Protein AF-A0A2H6ISY3-F1 (afdb_monomer)

pLDDT: mean 80.12, std 17.44, range [32.03, 98.69]

Nearest PDB structures (foldseek):
  8fwd-assembly1_7  TM=7.763E-01  e=3.814E-07  synthetic construct
  5a01-assembly3_C  TM=8.928E-01  e=1.967E-06  Drosophila melanogaster
  3vty-assembly4_D  TM=6.912E-01  e=1.494E-07  Candidatus Magnetobacterium bavaricum
  4gyw-assembly2_A  TM=8.581E-01  e=4.573E-06  Homo sapiens
  3vtx-assembly2_B  TM=6.538E-01  e=3.997E-07  Candidatus Magnetobacterium bavaricum

Sequence (261 aa):
MKKLKGKNIRVITIVAGNDRLDLAKSMTADNKINFPVVVDYGRQFYSDYGIRVYPTTVIVDKEGIITHSIPSHPLTFKKLFEGYIKKALGEIDESKLNDMLSPHNVKADKTHLESTRLYNLAMKFTENGMIELAVNSVRKSIEVKPDMLKSHILLGFLYLEMDDPDSALTTFNKALELDPHSHDAKTGLGGAFVMKGELDKAIEILNDAAIANPYAQMTYYELGKAYELKGEKDKSIEMYKKAIEKIIHKQILPSSISKCK

Foldseek 3Di:
DDDQVPKLKEKEWAADDDPVQVLLVVLCVVVVHDHYYHYDPDPPVCVVVVDDAPRWMFMATPVRDTPDIQRCPDPCSSQLSVLVVCVSNVVDDPVVSCCSSCVDVVPPLVLQVQLVVLQVQLVVCVVVVVLVSSLVSLVVSCVSPVLPLSSLLSNLVSCVVVLNLVSSLVSLVSSCVSPVLPLSSLLSNLLSCLSVLVLVSSLVSLVSSCVSPVLPLSSLQSNLSSCVSVVVNVSSVVSNVSSVVSVVVVVPDPPPPPDDD

Radius of gyration: 26.25 Å; Cα contacts (8 Å, |Δi|>4): 352; chains: 1; bounding box: 52×47×71 Å

Secondary structure (DSSP, 8-state):
--SSTT---EEEEE-SSSHHHHHHHHHHHHTT--SPEEEE--HHHHHTTT--SSSEEEEE-TTS-EEEEEES-STTHHHHHHHHHHHHHTSS-HHHHHHHH-S--S---HHHHHHHHHHHHHHHHHHTT-HHHHHHHHHHHHHH-TT-HHHHHHHHHHHHHTT-HHHHHHHHHHHHHH-TT-HHHHHHHHHHHHHTT-HHHHHHHHHHHHHH-TT-HHHHHHHHHHHHHTT-HHHHHHHHHHHHHHHHHHHS--TT-S---

Mean predicted aligned error: 15.75 Å

Structure (mmCIF, N/CA/C/O backbone):
data_AF-A0A2H6ISY3-F1
#
_entry.id   AF-A0A2H6ISY3-F1
#
loop_
_atom_site.group_PDB
_atom_site.id
_atom_site.type_symbol
_atom_site.label_atom_id
_atom_site.label_alt_id
_atom_site.label_comp_id
_atom_site.label_asym_id
_atom_site.label_entity_id
_atom_site.label_seq_id
_atom_site.pdbx_PDB_ins_code
_atom_site.Cartn_x
_atom_site.Cartn_y
_atom_site.Cartn_z
_atom_site.occupancy
_atom_site.B_iso_or_equiv
_atom_site.auth_seq_id
_atom_site.auth_comp_id
_atom_site.auth_asym_id
_atom_site.auth_atom_id
_atom_site.pdbx_PDB_model_num
ATOM 1 N N . MET A 1 1 ? 20.368 -8.061 -47.036 1.00 43.00 1 MET A N 1
ATOM 2 C CA . MET A 1 1 ? 20.190 -9.081 -48.104 1.00 43.00 1 MET A CA 1
ATOM 3 C C . MET A 1 1 ? 21.399 -10.015 -48.045 1.00 43.00 1 MET A C 1
ATOM 5 O O . MET A 1 1 ? 22.479 -9.554 -48.344 1.00 43.00 1 MET A O 1
ATOM 9 N N . LYS A 1 2 ? 21.408 -11.235 -47.509 1.00 36.69 2 LYS A N 1
ATOM 10 C CA . LYS A 1 2 ? 20.709 -12.479 -47.867 1.00 36.69 2 LYS A CA 1
ATOM 11 C C . LYS A 1 2 ? 21.139 -13.490 -46.785 1.00 36.69 2 LYS A C 1
ATOM 13 O O . LYS A 1 2 ? 22.298 -13.868 -46.825 1.00 36.69 2 LYS A O 1
ATOM 18 N N . LYS A 1 3 ? 20.310 -13.892 -45.814 1.00 39.44 3 LYS A N 1
ATOM 19 C CA . LYS A 1 3 ? 20.536 -15.117 -44.997 1.00 39.44 3 LYS A CA 1
ATOM 20 C C . LYS A 1 3 ? 19.418 -15.335 -43.969 1.00 39.44 3 LYS A C 1
ATOM 22 O O . LYS A 1 3 ? 19.709 -15.688 -42.844 1.00 39.44 3 LYS A O 1
ATOM 27 N N . LEU A 1 4 ? 18.144 -15.131 -44.302 1.00 39.66 4 LEU A N 1
ATOM 28 C CA . LEU A 1 4 ? 17.049 -15.542 -43.395 1.00 39.66 4 LEU A CA 1
ATOM 29 C C . LEU A 1 4 ? 15.810 -16.085 -44.134 1.00 39.66 4 LEU A C 1
ATOM 31 O O . LEU A 1 4 ? 15.118 -16.936 -43.591 1.00 39.66 4 LEU A O 1
ATOM 35 N N . LYS A 1 5 ? 15.585 -15.730 -45.409 1.00 35.25 5 LYS A N 1
ATOM 36 C CA . LYS A 1 5 ? 14.598 -16.430 -46.253 1.00 35.25 5 LYS A CA 1
ATOM 37 C C . LYS A 1 5 ? 15.044 -17.881 -46.506 1.00 35.25 5 LYS A C 1
ATOM 39 O O . LYS A 1 5 ? 16.065 -18.093 -47.155 1.00 35.25 5 LYS A O 1
ATOM 44 N N . GLY A 1 6 ? 14.290 -18.850 -45.974 1.00 49.25 6 GLY A N 1
ATOM 45 C CA . GLY A 1 6 ? 14.523 -20.298 -46.122 1.00 49.25 6 GLY A CA 1
ATOM 46 C C . GLY A 1 6 ? 15.189 -20.996 -44.927 1.00 49.25 6 GLY A C 1
ATOM 47 O O . GLY A 1 6 ? 15.741 -22.085 -45.085 1.00 49.25 6 GLY A O 1
ATOM 48 N N . LYS A 1 7 ? 15.215 -20.379 -43.740 1.00 53.44 7 LYS A N 1
ATOM 49 C CA . LYS A 1 7 ? 15.891 -20.958 -42.574 1.00 53.44 7 LYS A CA 1
ATOM 50 C C . LYS A 1 7 ? 14.985 -21.906 -41.791 1.00 53.44 7 LYS A C 1
ATOM 52 O O . LYS A 1 7 ? 14.132 -21.465 -41.032 1.00 53.44 7 LYS A O 1
ATOM 57 N N . ASN A 1 8 ? 15.232 -23.204 -41.942 1.00 64.25 8 ASN A N 1
ATOM 58 C CA . ASN A 1 8 ? 14.783 -24.258 -41.028 1.00 64.25 8 ASN A CA 1
ATOM 59 C C . ASN A 1 8 ? 15.372 -24.028 -39.621 1.00 64.25 8 ASN A C 1
ATOM 61 O O . ASN A 1 8 ? 16.372 -24.641 -39.258 1.00 64.25 8 ASN A O 1
ATOM 65 N N . ILE A 1 9 ? 14.807 -23.089 -38.867 1.00 68.88 9 ILE A N 1
ATOM 66 C CA . ILE A 1 9 ? 15.160 -22.802 -37.470 1.00 68.88 9 ILE A CA 1
ATOM 67 C C . ILE A 1 9 ? 14.548 -23.893 -36.582 1.00 68.88 9 ILE A C 1
ATOM 69 O O . ILE A 1 9 ? 13.637 -24.592 -37.013 1.00 68.88 9 ILE A O 1
ATOM 73 N N . ARG A 1 10 ? 15.059 -24.087 -35.368 1.00 72.38 10 ARG A N 1
ATOM 74 C CA . ARG A 1 10 ? 14.451 -24.912 -34.319 1.00 72.38 10 ARG A CA 1
ATOM 75 C C . ARG A 1 10 ? 14.451 -24.134 -33.012 1.00 72.38 10 ARG A C 1
ATOM 77 O O . ARG A 1 10 ? 15.392 -23.387 -32.738 1.00 72.38 10 ARG A O 1
ATOM 84 N N . VAL A 1 11 ? 13.424 -24.338 -32.196 1.00 74.31 11 VAL A N 1
ATOM 85 C CA . VAL A 1 11 ? 13.418 -23.860 -30.810 1.00 74.31 11 VAL A CA 1
ATOM 86 C C . VAL A 1 11 ? 13.690 -25.043 -29.906 1.00 74.31 11 VAL A C 1
ATOM 88 O O . VAL A 1 11 ? 12.977 -26.041 -29.963 1.00 74.31 11 VAL A O 1
ATOM 91 N N . ILE A 1 12 ? 14.722 -24.930 -29.079 1.00 74.44 12 ILE A N 1
ATOM 92 C CA . ILE A 1 12 ? 15.057 -25.947 -28.088 1.00 74.44 12 ILE A CA 1
ATOM 93 C C . ILE A 1 12 ? 14.844 -25.335 -26.712 1.00 74.44 12 ILE A C 1
ATOM 95 O O . ILE A 1 12 ? 15.487 -24.352 -26.344 1.00 74.44 12 ILE A O 1
ATOM 99 N N . THR A 1 13 ? 13.920 -25.906 -25.954 1.00 70.69 13 THR A N 1
ATOM 100 C CA . THR A 1 13 ? 13.622 -25.485 -24.589 1.00 70.69 13 THR A CA 1
ATOM 101 C C . THR A 1 13 ? 14.349 -26.416 -23.622 1.00 70.69 13 THR A C 1
ATOM 103 O O . THR A 1 13 ? 14.051 -27.608 -23.557 1.00 70.69 13 THR A O 1
ATOM 106 N N . ILE A 1 14 ? 15.311 -25.865 -22.878 1.00 71.19 14 ILE A N 1
ATOM 107 C CA . ILE A 1 14 ? 16.143 -26.589 -21.913 1.00 71.19 14 ILE A CA 1
ATOM 108 C C . ILE A 1 14 ? 15.578 -26.339 -20.514 1.00 71.19 14 ILE A C 1
ATOM 110 O O . ILE A 1 14 ? 15.751 -25.258 -19.937 1.00 71.19 14 ILE A O 1
ATOM 114 N N . VAL 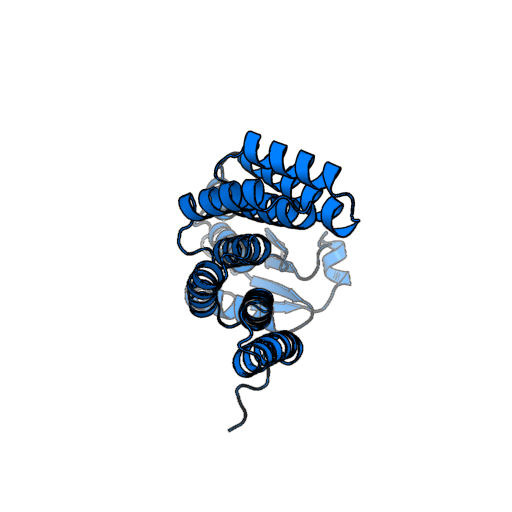A 1 15 ? 14.846 -27.314 -19.975 1.00 66.69 15 VAL A N 1
ATOM 115 C CA . VAL A 1 15 ? 13.993 -27.141 -18.785 1.00 66.69 15 VAL A CA 1
ATOM 116 C C . VAL A 1 15 ? 14.034 -28.333 -17.836 1.00 66.69 15 VAL A C 1
ATOM 118 O O . VAL A 1 15 ? 14.368 -29.449 -18.217 1.00 66.69 15 VAL A O 1
ATOM 121 N N . ALA A 1 16 ? 13.634 -28.088 -16.585 1.00 54.53 16 ALA A N 1
ATOM 122 C CA . ALA A 1 16 ? 13.115 -29.120 -15.697 1.00 54.53 16 ALA A CA 1
ATOM 123 C C . ALA A 1 16 ? 11.578 -28.998 -15.688 1.00 54.53 16 ALA A C 1
ATOM 125 O O . ALA A 1 16 ? 11.057 -28.027 -15.147 1.00 54.53 1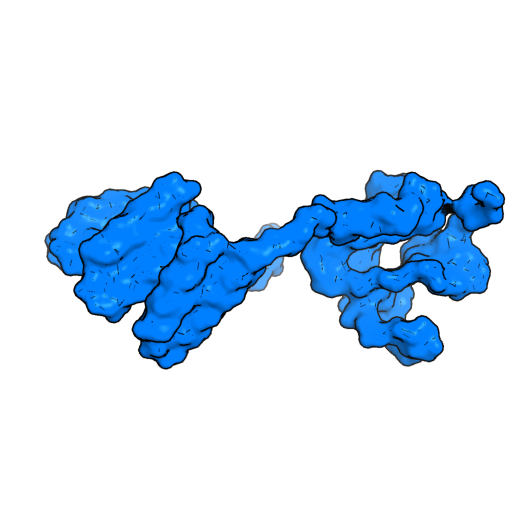6 ALA A O 1
ATOM 126 N N . GLY A 1 17 ? 10.864 -29.934 -16.324 1.00 56.50 17 GLY A N 1
ATOM 127 C CA . GLY A 1 17 ? 9.389 -29.950 -16.393 1.00 56.50 17 GLY A CA 1
ATOM 128 C C . GLY A 1 17 ? 8.782 -29.488 -17.731 1.00 56.50 17 GLY A C 1
ATOM 129 O O . GLY A 1 17 ? 9.489 -28.982 -18.600 1.00 56.50 17 GLY A O 1
ATOM 130 N N . ASN A 1 18 ? 7.467 -29.689 -17.907 1.00 60.75 18 ASN A N 1
ATOM 131 C CA . ASN A 1 18 ? 6.778 -29.583 -19.209 1.00 60.75 18 ASN A CA 1
ATOM 132 C C . ASN A 1 18 ? 6.129 -28.211 -19.503 1.00 60.75 18 ASN A C 1
ATOM 134 O O . ASN A 1 18 ? 5.950 -27.871 -20.669 1.00 60.75 18 ASN A O 1
ATOM 138 N N . ASP A 1 19 ? 5.850 -27.378 -18.497 1.00 66.81 19 ASP A N 1
ATOM 139 C CA . ASP A 1 19 ? 5.027 -26.157 -18.649 1.00 66.81 19 ASP A CA 1
ATOM 140 C C . ASP A 1 19 ? 5.576 -25.140 -19.666 1.00 66.81 19 ASP A C 1
ATOM 142 O O . ASP A 1 19 ? 4.845 -24.397 -20.323 1.00 66.81 19 ASP A O 1
ATOM 146 N N . ARG A 1 20 ? 6.901 -25.086 -19.809 1.00 69.06 20 ARG A N 1
ATOM 147 C CA . ARG A 1 20 ? 7.579 -24.179 -20.744 1.00 69.06 20 ARG A CA 1
ATOM 148 C C . ARG A 1 20 ? 7.531 -24.673 -22.189 1.00 69.06 20 ARG A C 1
ATOM 150 O O . ARG A 1 20 ? 7.546 -23.842 -23.094 1.00 69.06 20 ARG A O 1
ATOM 157 N N . LEU A 1 21 ? 7.445 -25.988 -22.401 1.00 74.50 21 LEU A N 1
ATOM 158 C CA . LEU A 1 21 ? 7.261 -26.573 -23.729 1.00 74.50 21 LEU A CA 1
ATOM 159 C C . LEU A 1 21 ? 5.894 -26.197 -24.294 1.00 74.50 21 LEU A C 1
ATOM 161 O O . LEU A 1 21 ? 5.805 -25.769 -25.443 1.00 74.50 21 LEU A O 1
ATOM 165 N N . ASP A 1 22 ? 4.841 -26.354 -23.494 1.00 80.25 22 ASP A N 1
ATOM 166 C CA . ASP A 1 22 ? 3.471 -26.085 -23.938 1.00 80.25 22 ASP A CA 1
ATOM 167 C C . ASP A 1 22 ? 3.283 -24.605 -24.268 1.00 80.25 22 ASP A C 1
ATOM 169 O O . ASP A 1 22 ? 2.693 -24.263 -25.294 1.00 80.25 22 ASP A O 1
ATOM 173 N N . LEU A 1 23 ? 3.897 -23.724 -23.474 1.00 74.44 23 LEU A N 1
ATOM 174 C CA . LEU A 1 23 ? 3.952 -22.300 -23.776 1.00 74.44 23 LEU A CA 1
ATOM 175 C C . LEU A 1 23 ? 4.688 -22.019 -25.095 1.00 74.44 23 LEU A C 1
ATOM 177 O O . LEU A 1 23 ? 4.156 -21.306 -25.943 1.00 74.44 23 LEU A O 1
ATOM 181 N N . ALA A 1 24 ? 5.876 -22.597 -25.307 1.00 73.19 24 ALA A N 1
ATOM 182 C CA . ALA A 1 24 ? 6.629 -22.408 -26.547 1.00 73.19 24 ALA A CA 1
ATOM 183 C C . ALA A 1 24 ? 5.845 -22.899 -27.779 1.00 73.19 24 ALA A C 1
ATOM 185 O O . ALA A 1 24 ? 5.805 -22.199 -28.790 1.00 73.19 24 ALA A O 1
ATOM 186 N N . LYS A 1 25 ? 5.164 -24.050 -27.677 1.00 79.81 25 LYS A N 1
ATOM 187 C CA . LYS A 1 25 ? 4.295 -24.599 -28.733 1.00 79.81 25 LYS A CA 1
ATOM 188 C C . LYS A 1 25 ? 3.069 -23.728 -29.015 1.00 79.81 25 LYS A C 1
ATOM 190 O O . LYS A 1 25 ? 2.743 -23.503 -30.177 1.00 79.81 25 LYS A O 1
ATOM 195 N N . SER A 1 26 ? 2.394 -23.230 -27.977 1.00 79.25 26 SER A N 1
ATOM 196 C CA . SER A 1 26 ? 1.262 -22.306 -28.139 1.00 79.25 26 SER A CA 1
ATOM 197 C C . SER A 1 26 ? 1.706 -21.053 -28.885 1.00 79.25 26 SER A C 1
ATOM 199 O O . SER A 1 26 ? 1.059 -20.620 -29.828 1.00 79.25 26 SER A O 1
ATOM 201 N N . MET A 1 27 ? 2.860 -20.503 -28.518 1.00 71.94 27 MET A N 1
ATOM 202 C CA . MET A 1 27 ? 3.362 -19.270 -29.111 1.00 71.94 27 MET A CA 1
ATOM 203 C C . MET A 1 27 ? 3.812 -19.442 -30.562 1.00 71.94 27 MET A C 1
ATOM 205 O O . MET A 1 27 ? 3.602 -18.535 -31.370 1.00 71.94 27 MET A O 1
ATOM 209 N N . THR A 1 28 ? 4.405 -20.584 -30.925 1.00 74.31 28 THR A N 1
ATOM 210 C CA . THR A 1 28 ? 4.689 -20.872 -32.337 1.00 74.31 28 THR A CA 1
ATOM 211 C C . THR A 1 28 ? 3.397 -21.029 -33.136 1.00 74.31 28 THR A C 1
ATOM 213 O O . THR A 1 28 ? 3.304 -20.478 -34.232 1.00 74.31 28 THR A O 1
ATOM 216 N N . ALA A 1 29 ? 2.376 -21.687 -32.578 1.00 76.75 29 ALA A N 1
ATOM 217 C CA . ALA A 1 29 ? 1.067 -21.816 -33.218 1.00 76.75 29 ALA A CA 1
ATOM 218 C C . ALA A 1 29 ? 0.375 -20.452 -33.426 1.00 76.75 29 ALA A C 1
ATOM 220 O O . ALA A 1 29 ? -0.018 -20.137 -34.551 1.00 76.75 29 ALA A O 1
ATOM 221 N N . ASP A 1 30 ? 0.311 -19.611 -32.388 1.00 71.62 30 ASP A N 1
ATOM 222 C CA . ASP A 1 30 ? -0.321 -18.281 -32.421 1.00 71.62 30 ASP A CA 1
ATOM 223 C C . ASP A 1 30 ? 0.310 -17.356 -33.476 1.00 71.62 30 ASP A C 1
ATOM 225 O O . ASP A 1 30 ? -0.370 -16.538 -34.096 1.00 71.62 30 ASP A O 1
ATOM 229 N N . ASN A 1 31 ? 1.615 -17.511 -33.721 1.00 63.47 31 ASN A N 1
ATOM 230 C CA . ASN A 1 31 ? 2.365 -16.719 -34.699 1.00 63.47 31 ASN A CA 1
ATOM 231 C C . ASN A 1 31 ? 2.494 -17.406 -36.076 1.00 63.47 31 ASN A C 1
ATOM 233 O O . ASN A 1 31 ? 3.218 -16.905 -36.934 1.00 63.47 31 ASN A O 1
ATOM 237 N N . LYS A 1 32 ? 1.792 -18.527 -36.317 1.00 72.50 32 LYS A N 1
ATOM 238 C CA . LYS A 1 32 ? 1.828 -19.308 -37.576 1.00 72.50 32 LYS A CA 1
ATOM 239 C C . LYS A 1 32 ? 3.237 -19.764 -37.975 1.00 72.50 32 LYS A C 1
ATOM 241 O O . LYS A 1 32 ? 3.622 -19.742 -39.146 1.00 72.50 32 LYS A O 1
ATOM 246 N N . ILE A 1 33 ? 4.018 -20.163 -36.982 1.00 68.88 33 ILE A N 1
ATOM 247 C CA . ILE A 1 33 ? 5.407 -20.576 -37.129 1.00 68.88 33 ILE A CA 1
ATOM 248 C C . ILE A 1 33 ? 5.485 -22.100 -37.204 1.00 68.88 33 ILE A C 1
ATOM 250 O O . ILE A 1 33 ? 5.068 -22.796 -36.282 1.00 68.88 33 ILE A O 1
ATOM 254 N N . ASN A 1 34 ? 6.102 -22.611 -38.272 1.00 68.94 34 ASN A N 1
ATOM 255 C CA . ASN A 1 34 ? 6.114 -24.045 -38.587 1.00 68.94 34 ASN A CA 1
ATOM 256 C C . ASN A 1 34 ? 7.430 -24.769 -38.250 1.00 68.94 34 ASN A C 1
ATOM 258 O O . ASN A 1 34 ? 7.629 -25.903 -38.685 1.00 68.94 34 ASN A O 1
ATOM 262 N N . PHE A 1 35 ? 8.357 -24.140 -37.523 1.00 75.19 35 PHE A N 1
ATOM 263 C CA . PHE A 1 35 ? 9.568 -24.842 -37.095 1.00 75.19 35 PHE A CA 1
ATOM 264 C C . PHE A 1 35 ? 9.327 -25.750 -35.875 1.00 75.19 35 PHE A C 1
ATOM 266 O O . PHE A 1 35 ? 8.461 -25.453 -35.052 1.00 75.19 35 PHE A O 1
ATOM 273 N N . PRO A 1 36 ? 10.103 -26.842 -35.713 1.00 74.44 36 PRO A N 1
ATOM 274 C CA . PRO A 1 36 ? 9.937 -27.756 -34.589 1.00 74.44 36 PRO A CA 1
ATOM 275 C C . PRO A 1 36 ? 10.380 -27.126 -33.260 1.00 74.44 36 PRO A C 1
ATOM 277 O O . PRO A 1 36 ? 11.419 -26.460 -33.182 1.00 74.44 36 PRO A O 1
ATOM 280 N N . VAL A 1 37 ? 9.601 -27.399 -32.210 1.00 76.56 37 VAL A N 1
ATOM 281 C CA . VAL A 1 37 ? 9.936 -27.115 -30.807 1.00 76.56 37 VAL A CA 1
ATOM 282 C C . VAL A 1 37 ? 10.344 -28.426 -30.139 1.00 76.56 37 VAL A C 1
ATOM 284 O O . VAL A 1 37 ? 9.576 -29.390 -30.144 1.00 76.56 37 VAL A O 1
ATOM 287 N N . VAL A 1 38 ? 11.549 -28.468 -29.581 1.00 74.06 38 VAL A N 1
ATOM 288 C CA . VAL A 1 38 ? 12.152 -29.662 -28.974 1.00 74.06 38 VAL A CA 1
ATOM 289 C C . VAL A 1 38 ? 12.434 -29.394 -27.497 1.00 74.06 38 VAL A C 1
ATOM 291 O O . VAL A 1 38 ? 12.797 -28.277 -27.130 1.00 74.06 38 VAL A O 1
ATOM 294 N N . VAL A 1 39 ? 12.273 -30.413 -26.650 1.00 74.94 39 VAL A N 1
ATOM 295 C CA . VAL A 1 39 ? 12.717 -30.371 -25.248 1.00 74.94 39 VAL A CA 1
ATOM 296 C C . VAL A 1 39 ? 14.028 -31.117 -25.114 1.00 74.94 39 VAL A C 1
ATOM 298 O O . VAL A 1 39 ? 14.145 -32.236 -25.611 1.00 74.94 39 VAL A O 1
ATOM 301 N N . ASP A 1 40 ? 14.973 -30.510 -24.406 1.00 71.38 40 ASP A N 1
ATOM 302 C CA . ASP A 1 40 ? 16.221 -31.156 -24.020 1.00 71.38 40 ASP A CA 1
ATOM 303 C C . ASP A 1 40 ? 16.427 -31.057 -22.499 1.00 71.38 40 ASP A C 1
ATOM 305 O O . ASP A 1 40 ? 16.206 -30.005 -21.892 1.00 71.38 40 ASP A O 1
ATOM 309 N N . TYR A 1 41 ? 16.829 -32.167 -21.878 1.00 70.88 41 TYR A N 1
ATOM 310 C CA . TYR A 1 41 ? 17.065 -32.279 -20.433 1.00 70.88 41 TYR A CA 1
ATOM 311 C C . TYR A 1 41 ? 18.567 -32.307 -20.067 1.00 70.88 41 TYR A C 1
ATOM 313 O O . TYR A 1 41 ? 18.925 -32.324 -18.886 1.00 70.88 41 TYR A O 1
ATOM 321 N N . GLY A 1 42 ? 19.467 -32.309 -21.053 1.00 64.50 42 GLY A N 1
ATOM 322 C CA . GLY A 1 42 ? 20.913 -32.450 -20.904 1.00 64.50 42 GLY A CA 1
ATOM 323 C C . GLY A 1 42 ? 21.610 -31.151 -20.502 1.00 64.50 42 GLY A C 1
ATOM 324 O O . GLY A 1 42 ? 22.001 -30.351 -21.344 1.00 64.50 42 GLY A O 1
ATOM 325 N N . ARG A 1 43 ? 21.845 -30.949 -19.201 1.00 60.91 43 ARG A N 1
ATOM 326 C CA . ARG A 1 43 ? 22.518 -29.734 -18.690 1.00 60.91 43 ARG A CA 1
ATOM 327 C C . ARG A 1 43 ? 23.998 -29.625 -19.073 1.00 60.91 43 ARG A C 1
ATOM 329 O O . ARG A 1 43 ? 24.497 -28.523 -19.263 1.00 60.91 43 ARG A O 1
ATOM 336 N N . GLN A 1 44 ? 24.714 -30.746 -19.155 1.00 60.50 44 GLN A N 1
ATOM 337 C CA . GLN A 1 44 ? 26.171 -30.726 -19.321 1.00 60.50 44 GLN A CA 1
ATOM 338 C C . GLN A 1 44 ? 26.591 -30.343 -20.746 1.00 60.50 44 GLN A C 1
ATOM 340 O O . GLN A 1 44 ? 27.453 -29.489 -20.910 1.00 60.50 44 GLN A O 1
ATOM 345 N N . PHE A 1 45 ? 25.903 -30.880 -21.759 1.00 63.06 45 PHE A N 1
ATOM 346 C CA . PHE A 1 45 ? 26.184 -30.615 -23.173 1.00 63.06 45 PHE A CA 1
ATOM 347 C C . PHE A 1 45 ? 26.131 -29.119 -23.516 1.00 63.06 45 PHE A C 1
ATOM 349 O O . PHE A 1 45 ? 27.030 -28.596 -24.159 1.00 63.06 45 PHE A O 1
ATOM 356 N N . TYR A 1 46 ? 25.116 -28.397 -23.038 1.00 66.06 46 TYR A N 1
ATOM 357 C CA . TYR A 1 46 ? 24.928 -26.977 -23.357 1.00 66.06 46 TYR A CA 1
ATOM 358 C C . TYR A 1 46 ? 25.808 -26.018 -22.542 1.00 66.06 46 TYR A C 1
ATOM 360 O O . TYR A 1 46 ? 26.019 -24.876 -22.962 1.00 66.06 46 TYR A O 1
ATOM 368 N N . SER A 1 47 ? 26.367 -26.475 -21.416 1.00 61.19 47 SER A N 1
ATOM 369 C CA . SER A 1 47 ? 27.364 -25.711 -20.657 1.00 61.19 47 SER A CA 1
ATOM 370 C C . SER A 1 47 ? 28.631 -25.465 -21.482 1.00 61.19 47 SER A C 1
ATOM 372 O O . SER A 1 47 ? 29.182 -24.363 -21.428 1.00 61.19 47 SER A O 1
ATOM 374 N N . ASP A 1 48 ? 29.043 -26.438 -22.299 1.00 66.88 48 ASP A N 1
ATOM 375 C CA . ASP A 1 48 ? 30.210 -26.326 -23.190 1.00 66.88 48 ASP A CA 1
ATOM 376 C C . ASP A 1 48 ? 29.998 -25.279 -24.297 1.00 66.88 48 ASP A C 1
ATOM 378 O O . ASP A 1 48 ? 30.951 -24.687 -24.802 1.00 66.88 48 ASP A O 1
ATOM 382 N N . TYR A 1 49 ? 28.736 -24.964 -24.602 1.00 61.78 49 TYR A N 1
ATOM 383 C CA . TYR A 1 49 ? 28.326 -23.893 -25.517 1.00 61.78 49 TYR A CA 1
ATOM 384 C C . TYR A 1 49 ? 27.991 -22.575 -24.793 1.00 61.78 49 TYR A C 1
ATOM 386 O O . TYR A 1 49 ? 27.374 -21.679 -25.369 1.00 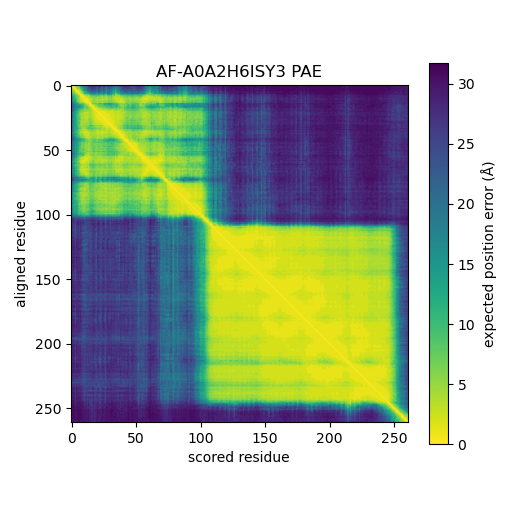61.78 49 TYR A O 1
ATOM 394 N N . GLY A 1 50 ? 28.388 -22.434 -23.523 1.00 64.56 50 GLY A N 1
ATOM 395 C CA . GLY A 1 50 ? 28.286 -21.186 -22.762 1.00 64.56 50 GLY A CA 1
ATOM 396 C C . GLY A 1 50 ? 26.926 -20.920 -22.109 1.00 64.56 50 GLY A C 1
ATOM 397 O O . GLY A 1 50 ? 26.724 -19.838 -21.552 1.00 64.56 50 GLY A O 1
ATOM 398 N N . ILE A 1 51 ? 25.994 -21.878 -22.121 1.00 65.50 51 ILE A N 1
ATOM 399 C CA . ILE A 1 51 ? 24.691 -21.730 -21.459 1.00 65.50 51 ILE A CA 1
ATOM 400 C C . ILE A 1 51 ? 24.842 -22.055 -19.972 1.00 65.50 51 ILE A C 1
ATOM 402 O O . ILE A 1 51 ? 25.021 -23.205 -19.574 1.00 65.50 51 ILE A O 1
ATOM 406 N N . ARG A 1 52 ? 24.762 -21.015 -19.135 1.00 66.56 52 ARG A N 1
ATOM 407 C CA . ARG A 1 52 ? 24.974 -21.114 -17.678 1.00 66.56 52 ARG A CA 1
ATOM 408 C C . ARG A 1 52 ? 23.714 -20.915 -16.837 1.00 66.56 52 ARG A C 1
ATOM 410 O O . ARG A 1 52 ? 23.746 -21.148 -15.634 1.00 66.56 52 ARG A O 1
ATOM 417 N N . VAL A 1 53 ? 22.614 -20.484 -17.453 1.00 64.94 53 VAL A N 1
ATOM 418 C CA . VAL A 1 53 ? 21.338 -20.212 -16.776 1.00 64.94 53 VAL A CA 1
ATOM 419 C C . VAL A 1 53 ? 20.320 -21.266 -17.194 1.00 64.94 53 VAL A C 1
ATOM 421 O O . VAL A 1 53 ? 20.181 -21.548 -18.382 1.00 64.94 53 VAL A O 1
ATOM 424 N N . TYR A 1 54 ? 19.596 -21.831 -16.229 1.00 63.25 54 TYR A N 1
ATOM 425 C CA . TYR A 1 54 ? 18.567 -22.849 -16.448 1.00 63.25 54 TYR A CA 1
ATOM 426 C C . TYR A 1 54 ? 17.316 -22.487 -15.626 1.00 63.25 54 TYR A C 1
ATOM 428 O O . TYR A 1 54 ? 17.472 -22.084 -14.474 1.00 63.25 54 TYR A O 1
ATOM 436 N N . PRO A 1 55 ? 16.090 -22.640 -16.159 1.00 70.25 55 PRO A N 1
ATOM 437 C CA . PRO A 1 55 ? 15.762 -23.035 -17.531 1.00 70.25 55 PRO A CA 1
ATOM 438 C C . PRO A 1 55 ? 16.078 -21.941 -18.568 1.00 70.25 55 PRO A C 1
ATOM 440 O O . PRO A 1 55 ? 15.940 -20.750 -18.285 1.00 70.25 55 PRO A O 1
ATOM 443 N N . THR A 1 56 ? 16.457 -22.347 -19.781 1.00 75.62 56 THR A N 1
ATOM 444 C CA . THR A 1 56 ? 16.744 -21.451 -20.917 1.00 75.62 56 THR A CA 1
ATOM 445 C C . THR A 1 56 ? 16.157 -22.024 -22.197 1.00 75.62 56 THR A C 1
ATOM 447 O O . THR A 1 56 ? 16.198 -23.225 -22.430 1.00 75.62 56 THR A O 1
ATOM 450 N N . THR A 1 57 ? 15.629 -21.156 -23.052 1.00 80.56 57 THR A N 1
ATOM 451 C CA . THR A 1 57 ? 15.181 -21.523 -24.394 1.00 80.56 57 THR A CA 1
ATOM 452 C C . THR A 1 57 ? 16.160 -20.959 -25.412 1.00 80.56 57 THR A C 1
ATOM 454 O O . THR A 1 57 ? 16.520 -19.787 -25.335 1.00 80.56 57 THR A O 1
ATOM 457 N N . VAL A 1 58 ? 16.615 -21.781 -26.352 1.00 78.44 58 VAL A N 1
ATOM 458 C CA . VAL A 1 58 ? 17.565 -21.385 -27.393 1.00 78.44 58 VAL A CA 1
ATOM 459 C C . VAL A 1 58 ? 16.942 -21.496 -28.775 1.00 78.44 58 VAL A C 1
ATOM 461 O O . VAL A 1 58 ? 16.115 -22.371 -29.042 1.00 78.44 58 VAL A O 1
ATOM 464 N N . ILE A 1 59 ? 17.356 -20.595 -29.662 1.00 78.31 59 ILE A N 1
ATOM 465 C CA . ILE A 1 59 ? 16.969 -20.606 -31.072 1.00 78.31 59 ILE A CA 1
ATOM 466 C C . ILE A 1 59 ? 18.173 -21.063 -31.882 1.00 78.31 59 ILE A C 1
ATOM 468 O O . ILE A 1 59 ? 19.211 -20.395 -31.894 1.00 78.31 59 ILE A O 1
ATOM 472 N N . VAL A 1 60 ? 18.020 -22.184 -32.573 1.00 75.38 60 VAL A N 1
ATOM 473 C CA . VAL A 1 60 ? 19.084 -22.827 -33.344 1.00 75.38 60 VAL A CA 1
ATOM 474 C C . VAL A 1 60 ? 18.747 -22.737 -34.823 1.00 75.38 60 VAL A C 1
ATOM 476 O O . VAL A 1 60 ? 17.600 -22.950 -35.213 1.00 75.38 60 VAL A O 1
ATOM 479 N N . ASP A 1 61 ? 19.715 -22.392 -35.662 1.00 72.25 61 ASP A N 1
ATOM 480 C CA . ASP A 1 61 ? 19.498 -22.393 -37.105 1.00 72.25 61 ASP A CA 1
ATOM 481 C C . ASP A 1 61 ? 19.648 -23.794 -37.729 1.00 72.25 61 ASP A C 1
ATOM 483 O O . ASP A 1 61 ? 19.877 -24.799 -37.055 1.00 72.25 61 ASP A O 1
ATOM 487 N N . LYS A 1 62 ? 19.495 -23.866 -39.055 1.00 68.12 62 LYS A N 1
ATOM 488 C CA . LYS A 1 62 ? 19.554 -25.127 -39.807 1.00 68.12 62 LYS A CA 1
ATOM 489 C C . LYS A 1 62 ? 20.926 -25.816 -39.771 1.00 68.12 62 LYS A C 1
ATOM 491 O O . LYS A 1 62 ? 21.001 -26.987 -40.128 1.00 68.12 62 LYS A O 1
ATOM 496 N N . GLU A 1 63 ? 21.986 -25.090 -39.414 1.00 69.12 63 GLU A N 1
ATOM 497 C CA . GLU A 1 63 ? 23.363 -25.594 -39.324 1.00 69.12 63 GLU A CA 1
ATOM 498 C C . GLU A 1 63 ? 23.693 -26.063 -37.897 1.00 69.12 63 GLU A C 1
ATOM 500 O O . GLU A 1 63 ? 24.798 -26.530 -37.643 1.00 69.12 63 GLU A O 1
ATOM 505 N N . GLY A 1 64 ? 22.731 -25.991 -36.966 1.00 65.69 64 GLY A N 1
ATOM 506 C CA . GLY A 1 64 ? 22.934 -26.380 -35.572 1.00 65.69 64 GLY A CA 1
ATOM 507 C C . GLY A 1 64 ? 23.568 -25.278 -34.721 1.00 65.69 64 GLY A C 1
ATOM 508 O O . GLY A 1 64 ? 23.942 -25.534 -33.578 1.00 65.69 64 GLY A O 1
ATOM 509 N N . ILE A 1 65 ? 23.675 -24.051 -35.241 1.00 71.88 65 ILE A N 1
ATOM 510 C CA . ILE A 1 65 ? 24.301 -22.933 -34.534 1.00 71.88 65 ILE A CA 1
ATOM 511 C C . ILE A 1 65 ? 23.266 -22.248 -33.643 1.00 71.88 65 ILE A C 1
ATOM 513 O O . ILE A 1 65 ? 22.187 -21.858 -34.099 1.00 71.88 65 ILE A O 1
ATOM 517 N N . ILE A 1 66 ? 23.605 -22.066 -32.363 1.00 72.25 66 ILE A N 1
ATOM 518 C CA . ILE A 1 66 ? 22.796 -21.280 -31.428 1.00 72.25 66 ILE A CA 1
ATOM 519 C C . ILE A 1 66 ? 22.885 -19.814 -31.842 1.00 72.25 66 ILE A C 1
ATOM 521 O O . ILE A 1 66 ? 23.938 -19.187 -31.765 1.00 72.25 66 ILE A O 1
ATOM 525 N N . THR A 1 67 ? 21.759 -19.262 -32.273 1.00 72.69 67 THR A N 1
ATOM 526 C CA . THR A 1 67 ? 21.665 -17.856 -32.682 1.00 72.69 67 THR A CA 1
ATOM 527 C C . THR A 1 67 ? 21.270 -16.947 -31.524 1.00 72.69 67 THR A C 1
ATOM 529 O O . THR A 1 67 ? 21.664 -15.786 -31.506 1.00 72.69 67 THR A O 1
ATOM 532 N N . HIS A 1 68 ? 20.495 -17.465 -30.565 1.00 78.38 68 HIS A N 1
ATOM 533 C CA . HIS A 1 68 ? 19.991 -16.716 -29.414 1.00 78.38 68 HIS A CA 1
ATOM 534 C C . HIS A 1 68 ? 19.770 -17.639 -28.212 1.00 78.38 68 HIS A C 1
ATOM 536 O O . HIS A 1 68 ? 19.374 -18.796 -28.382 1.00 78.38 68 HIS A O 1
ATOM 542 N N . SER A 1 69 ? 19.951 -17.102 -27.006 1.00 75.81 69 SER A N 1
ATOM 543 C CA . SER A 1 69 ? 19.613 -17.745 -25.734 1.00 75.81 69 SER A CA 1
ATOM 544 C C . SER A 1 69 ? 18.684 -16.847 -24.914 1.00 75.81 69 SER A C 1
ATOM 546 O O . SER A 1 69 ? 18.881 -15.637 -24.821 1.00 75.81 69 SER A O 1
ATOM 548 N N . ILE A 1 70 ? 17.629 -17.438 -24.352 1.00 74.12 70 ILE A N 1
ATOM 549 C CA . ILE A 1 70 ? 16.524 -16.730 -23.698 1.00 74.12 70 ILE A CA 1
ATOM 550 C C . ILE A 1 70 ? 16.307 -17.334 -22.304 1.00 74.12 70 ILE A C 1
ATOM 552 O O . ILE A 1 70 ? 15.728 -18.424 -22.188 1.00 74.12 70 ILE A O 1
ATOM 556 N N . PRO A 1 71 ? 16.741 -16.656 -21.228 1.00 70.56 71 PRO A N 1
ATOM 557 C CA . PRO A 1 71 ? 16.484 -17.111 -19.866 1.00 70.56 71 PRO A CA 1
ATOM 558 C C . PRO A 1 71 ? 14.976 -17.260 -19.616 1.00 70.56 71 PRO A C 1
ATOM 560 O O . PRO A 1 71 ? 14.204 -16.323 -19.817 1.00 70.56 71 PRO A O 1
ATOM 563 N N . SER A 1 72 ? 14.534 -18.441 -19.178 1.00 63.53 72 SER A N 1
ATOM 564 C CA . SER A 1 72 ? 13.107 -18.805 -19.066 1.00 63.53 72 SER A CA 1
ATOM 565 C C . SER A 1 72 ? 12.497 -18.532 -17.679 1.00 63.53 72 SER A C 1
ATOM 567 O O . SER A 1 72 ? 11.473 -19.114 -17.307 1.00 63.53 72 SER A O 1
ATOM 569 N N . HIS A 1 73 ? 13.139 -17.647 -16.909 1.00 57.38 73 HIS A N 1
ATOM 570 C CA . HIS A 1 73 ? 12.819 -17.346 -15.511 1.00 57.38 73 HIS A CA 1
ATOM 571 C C . HIS A 1 73 ? 11.985 -16.071 -15.219 1.00 57.38 73 HIS A C 1
ATOM 573 O O . HIS A 1 73 ? 11.409 -16.022 -14.132 1.00 57.38 73 HIS A O 1
ATOM 579 N N . PRO A 1 74 ? 11.857 -15.048 -16.094 1.00 55.38 74 PRO A N 1
ATOM 580 C CA . PRO A 1 74 ? 11.101 -13.843 -15.740 1.00 55.38 74 PRO A CA 1
ATOM 581 C C . PRO A 1 74 ? 9.607 -13.915 -16.116 1.00 55.38 74 PRO A C 1
ATOM 583 O O . PRO A 1 74 ? 9.224 -14.589 -17.074 1.00 55.38 74 PRO A O 1
ATOM 586 N N . LEU A 1 75 ? 8.774 -13.117 -15.423 1.00 55.47 75 LEU A N 1
ATOM 587 C CA . LEU A 1 75 ? 7.366 -12.807 -15.772 1.00 55.47 75 LEU A CA 1
ATOM 588 C C . LEU A 1 75 ? 7.199 -12.317 -17.227 1.00 55.47 75 LEU A C 1
ATOM 590 O O . LEU A 1 75 ? 6.110 -12.356 -17.791 1.00 55.47 75 LEU A O 1
ATOM 594 N N . THR A 1 76 ? 8.294 -11.873 -17.848 1.00 63.59 76 THR A N 1
ATOM 595 C CA . THR A 1 76 ? 8.365 -11.355 -19.215 1.00 63.59 76 THR A CA 1
ATOM 596 C C . THR A 1 76 ? 8.737 -12.408 -20.263 1.00 63.59 76 THR A C 1
ATOM 598 O O . THR A 1 76 ? 8.856 -12.048 -21.433 1.00 63.59 76 THR A O 1
ATOM 601 N N . PHE A 1 77 ? 8.890 -13.693 -19.904 1.00 68.94 77 PHE A N 1
ATOM 602 C CA . PHE A 1 77 ? 9.330 -14.753 -20.829 1.00 68.94 77 PHE A CA 1
ATOM 603 C C . PHE A 1 77 ? 8.536 -14.779 -22.141 1.00 68.94 77 PHE A C 1
ATOM 605 O O . PHE A 1 77 ? 9.144 -14.848 -23.203 1.00 68.94 77 PHE A O 1
ATOM 612 N N . LYS A 1 78 ? 7.205 -14.630 -22.084 1.00 71.88 78 LYS A N 1
ATOM 613 C CA . LYS A 1 78 ? 6.346 -14.551 -23.279 1.00 71.88 78 LYS A CA 1
ATOM 614 C C . LYS A 1 78 ? 6.799 -13.430 -24.228 1.00 71.88 78 LYS A C 1
ATOM 616 O O . LYS A 1 78 ? 7.047 -13.654 -25.406 1.00 71.88 78 LYS A O 1
ATOM 621 N N . LYS A 1 79 ? 7.002 -12.225 -23.696 1.00 74.38 79 LYS A N 1
ATOM 622 C CA . LYS A 1 79 ? 7.435 -11.065 -24.483 1.00 74.38 79 LYS A CA 1
ATOM 623 C C . LYS A 1 79 ? 8.858 -11.228 -25.028 1.00 74.38 79 LYS A C 1
ATOM 625 O O . LYS A 1 79 ? 9.124 -10.869 -26.173 1.00 74.38 79 LYS A O 1
ATOM 630 N N . LEU A 1 80 ? 9.760 -11.783 -24.211 1.00 75.06 80 LEU A N 1
ATOM 631 C CA . LEU A 1 80 ? 11.138 -12.057 -24.618 1.00 75.06 80 LEU A CA 1
ATOM 632 C C . LEU A 1 80 ? 11.169 -13.058 -25.776 1.00 75.06 80 LEU A C 1
ATOM 634 O O . LEU A 1 80 ? 11.798 -12.812 -26.803 1.00 75.06 80 LEU A O 1
ATOM 638 N N . PHE A 1 81 ? 10.438 -14.160 -25.628 1.00 76.75 81 PHE A N 1
ATOM 639 C CA . PHE A 1 81 ? 10.355 -15.224 -26.616 1.00 76.75 81 PHE A CA 1
ATOM 640 C C . PHE A 1 81 ? 9.770 -14.727 -27.949 1.00 76.75 81 PHE A C 1
ATOM 642 O O . PHE A 1 81 ? 10.367 -14.978 -28.994 1.00 76.75 81 PHE A O 1
ATOM 649 N N . GLU A 1 82 ? 8.691 -13.932 -27.928 1.00 78.12 82 GLU A N 1
ATOM 650 C CA . GLU A 1 82 ? 8.130 -13.294 -29.135 1.00 78.12 82 GLU A CA 1
ATOM 651 C C . GLU A 1 82 ? 9.140 -12.396 -29.858 1.00 78.12 82 GLU A C 1
ATOM 653 O O . GLU A 1 82 ? 9.272 -12.470 -31.081 1.00 78.12 82 GLU A O 1
ATOM 658 N N . GLY A 1 83 ? 9.869 -11.552 -29.121 1.00 80.62 83 GLY A N 1
ATOM 659 C CA . GLY A 1 83 ? 10.867 -10.659 -29.708 1.00 80.62 83 GLY A CA 1
ATOM 660 C C . GLY A 1 83 ? 11.984 -11.431 -30.410 1.00 80.62 83 GLY A C 1
ATOM 661 O O . GLY A 1 83 ? 12.274 -11.191 -31.584 1.00 80.62 83 GLY A O 1
ATOM 662 N N . TYR A 1 84 ? 12.588 -12.398 -29.718 1.00 81.44 84 TYR A N 1
ATOM 663 C CA . TYR A 1 84 ? 13.686 -13.184 -30.282 1.00 81.44 84 TYR A CA 1
ATOM 664 C C . TYR A 1 84 ? 13.256 -14.041 -31.476 1.00 81.44 84 TYR A C 1
ATOM 666 O O . TYR A 1 84 ? 14.031 -14.189 -32.420 1.00 81.44 84 TYR A O 1
ATOM 674 N N . ILE A 1 85 ? 12.016 -14.538 -31.488 1.00 77.06 85 ILE A N 1
ATOM 675 C CA . ILE A 1 85 ? 11.433 -15.195 -32.661 1.00 77.06 85 ILE A CA 1
ATOM 676 C C . ILE A 1 85 ? 11.375 -14.237 -33.852 1.00 77.06 85 ILE A C 1
ATOM 678 O O . ILE A 1 85 ? 11.900 -14.561 -34.917 1.00 77.06 85 ILE A O 1
ATOM 682 N N . LYS A 1 86 ? 10.793 -13.044 -33.684 1.00 78.25 86 LYS A N 1
ATOM 683 C CA . LYS A 1 86 ? 10.672 -12.058 -34.772 1.00 78.25 86 LYS A CA 1
ATOM 684 C C . LYS A 1 86 ? 12.036 -11.644 -35.316 1.00 78.25 86 LYS A C 1
ATOM 686 O O . LYS A 1 86 ? 12.206 -11.491 -36.525 1.00 78.25 86 LYS A O 1
ATOM 691 N N . LYS A 1 87 ? 13.037 -11.523 -34.440 1.00 80.62 87 LYS A N 1
ATOM 692 C CA . LYS A 1 87 ? 14.419 -11.248 -34.848 1.00 80.62 87 LYS A CA 1
ATOM 693 C C . LYS A 1 87 ? 15.025 -12.416 -35.624 1.00 80.62 87 LYS A C 1
ATOM 695 O O . LYS A 1 87 ? 15.647 -12.202 -36.661 1.00 80.62 87 LYS A O 1
ATOM 700 N N . ALA A 1 88 ? 14.819 -13.651 -35.168 1.00 74.12 88 ALA A N 1
ATOM 701 C CA . ALA A 1 88 ? 15.293 -14.847 -35.862 1.00 74.12 88 ALA A CA 1
ATOM 702 C C . ALA A 1 88 ? 14.636 -15.027 -37.244 1.00 74.12 88 ALA A C 1
ATOM 704 O O . ALA A 1 88 ? 15.287 -15.498 -38.176 1.00 74.12 88 ALA A O 1
ATOM 705 N N . LEU A 1 89 ? 13.382 -14.592 -37.402 1.00 73.12 89 LEU A N 1
ATOM 706 C CA . LEU A 1 89 ? 12.675 -14.526 -38.687 1.00 73.12 89 LEU A CA 1
ATOM 707 C C . LEU A 1 89 ? 13.139 -13.350 -39.570 1.00 73.12 89 LEU A C 1
ATOM 709 O O . LEU A 1 89 ? 12.881 -13.338 -40.774 1.00 73.12 89 LEU A O 1
ATOM 713 N N . GLY A 1 90 ? 13.879 -12.391 -39.005 1.00 73.69 90 GLY A N 1
ATOM 714 C CA . GLY A 1 90 ? 14.363 -11.194 -39.696 1.00 73.69 90 GLY A CA 1
ATOM 715 C C . GLY A 1 90 ? 13.297 -10.117 -39.887 1.00 73.69 90 GLY A C 1
ATOM 716 O O . GLY A 1 90 ? 13.473 -9.235 -40.724 1.00 73.69 90 GLY A O 1
ATOM 717 N N . GLU A 1 91 ? 12.195 -10.199 -39.143 1.00 79.62 91 GLU A N 1
ATOM 718 C CA . GLU A 1 91 ? 11.099 -9.224 -39.162 1.00 79.62 91 GLU A CA 1
ATOM 719 C C . GLU A 1 91 ? 11.462 -7.945 -38.400 1.00 79.62 91 GLU A C 1
ATOM 721 O O . GLU A 1 91 ? 10.983 -6.856 -38.722 1.00 79.62 91 GLU A O 1
ATOM 726 N N . ILE A 1 92 ? 12.330 -8.080 -37.396 1.00 80.12 92 ILE A N 1
ATOM 727 C CA . ILE A 1 92 ? 12.872 -6.980 -36.601 1.00 80.12 92 ILE A CA 1
ATOM 728 C C . ILE A 1 92 ? 14.398 -7.083 -36.533 1.00 80.12 92 ILE A C 1
ATOM 730 O O . ILE A 1 92 ? 14.965 -8.174 -36.599 1.00 80.12 92 ILE A O 1
ATOM 734 N N . ASP A 1 93 ? 15.062 -5.939 -36.405 1.00 83.19 93 ASP A N 1
ATOM 735 C CA . ASP A 1 93 ? 16.500 -5.854 -36.150 1.00 83.19 93 ASP A CA 1
ATOM 736 C C . ASP A 1 93 ? 16.800 -5.837 -34.637 1.00 83.19 93 ASP A C 1
ATOM 738 O O . ASP A 1 93 ? 15.895 -5.889 -33.804 1.00 83.19 93 ASP A O 1
ATOM 742 N N . GLU A 1 94 ? 18.086 -5.790 -34.271 1.00 78.88 94 GLU A N 1
ATOM 743 C CA . GLU A 1 94 ? 18.528 -5.706 -32.869 1.00 78.88 94 GLU A CA 1
ATOM 744 C C . GLU A 1 94 ? 17.950 -4.479 -32.152 1.00 78.88 94 GLU A C 1
ATOM 746 O O . GLU A 1 94 ? 17.617 -4.564 -30.975 1.00 78.88 94 GLU A O 1
ATOM 751 N N . SER A 1 95 ? 17.798 -3.350 -32.854 1.00 78.50 95 SER A N 1
ATOM 752 C CA . SER A 1 95 ? 17.271 -2.113 -32.271 1.00 78.50 95 SER A CA 1
ATOM 753 C C . SER A 1 95 ? 15.813 -2.291 -31.870 1.00 78.50 95 SER A C 1
ATOM 755 O O . SER A 1 95 ? 15.458 -2.075 -30.718 1.00 78.50 95 SER A O 1
ATOM 757 N N . LYS A 1 96 ? 14.980 -2.772 -32.795 1.00 79.19 96 LYS A N 1
ATOM 758 C CA . LYS A 1 96 ? 13.567 -3.058 -32.538 1.00 79.19 96 LYS A CA 1
ATOM 759 C C . LYS A 1 96 ? 13.380 -4.188 -31.535 1.00 79.19 96 LYS A C 1
ATOM 761 O O . LYS A 1 96 ? 12.435 -4.145 -30.754 1.00 79.19 96 LYS A O 1
ATOM 766 N N . LEU A 1 97 ? 14.263 -5.192 -31.532 1.00 79.56 97 LEU A N 1
ATOM 767 C CA . LEU A 1 97 ? 14.275 -6.196 -30.473 1.00 79.56 97 LEU A CA 1
ATOM 768 C C . LEU A 1 97 ? 14.519 -5.515 -29.125 1.00 79.56 97 LEU A C 1
ATOM 770 O O . LEU A 1 97 ? 13.731 -5.716 -28.211 1.00 79.56 97 LEU A O 1
ATOM 774 N N . ASN A 1 98 ? 15.546 -4.678 -29.005 1.00 73.50 98 ASN A N 1
ATOM 775 C CA . ASN A 1 98 ? 15.831 -3.952 -27.771 1.00 73.50 98 ASN A CA 1
ATOM 776 C C . ASN A 1 98 ? 14.656 -3.066 -27.345 1.00 73.50 98 ASN A C 1
ATOM 778 O O . ASN A 1 98 ? 14.309 -3.087 -26.172 1.00 73.50 98 ASN A O 1
ATOM 782 N N . ASP A 1 99 ? 13.968 -2.398 -28.271 1.00 71.12 99 ASP A N 1
ATOM 783 C CA . ASP A 1 99 ? 12.744 -1.639 -27.974 1.00 71.12 99 ASP A CA 1
ATOM 784 C C . ASP A 1 99 ? 11.585 -2.546 -27.512 1.00 71.12 99 ASP A C 1
ATOM 786 O O . ASP A 1 99 ? 10.753 -2.160 -26.695 1.00 71.12 99 ASP A O 1
ATOM 790 N N . MET A 1 100 ? 11.500 -3.785 -28.003 1.00 71.56 100 MET A N 1
ATOM 791 C CA . MET A 1 100 ? 10.482 -4.750 -27.575 1.00 71.56 100 MET A CA 1
ATOM 792 C C . MET A 1 100 ? 10.794 -5.369 -26.208 1.00 71.56 100 MET A C 1
ATOM 794 O O . MET A 1 100 ? 9.895 -5.489 -25.366 1.00 71.56 100 MET A O 1
ATOM 798 N N . LEU A 1 101 ? 12.044 -5.784 -25.992 1.00 69.00 101 LEU A N 1
ATOM 799 C CA . LEU A 1 101 ? 12.526 -6.397 -24.750 1.00 69.00 101 LEU A CA 1
ATOM 800 C C . LEU A 1 101 ? 12.637 -5.358 -23.630 1.00 69.00 101 LEU A C 1
ATOM 802 O O . LEU A 1 101 ? 12.360 -5.664 -22.473 1.00 69.00 101 LEU A O 1
ATOM 806 N N . SER A 1 102 ? 12.926 -4.121 -24.012 1.00 60.75 102 SER A N 1
ATOM 807 C CA . SER A 1 102 ? 12.890 -2.925 -23.190 1.00 60.75 102 SER A CA 1
ATOM 808 C C . SER A 1 102 ? 11.879 -1.959 -23.815 1.00 60.75 102 SER A C 1
ATOM 810 O O . SER A 1 102 ? 12.290 -0.966 -24.414 1.00 60.75 102 SER A O 1
ATOM 812 N N . PRO A 1 103 ? 10.550 -2.150 -23.611 1.00 49.19 103 PRO A N 1
ATOM 813 C CA . PRO A 1 103 ? 9.545 -1.139 -24.002 1.00 49.19 103 PRO A CA 1
ATOM 814 C C . PRO A 1 103 ? 9.819 0.219 -23.352 1.00 49.19 103 PRO A C 1
ATOM 816 O O . PRO A 1 103 ? 9.138 1.207 -23.610 1.00 49.19 103 PRO A O 1
ATOM 819 N N . HIS A 1 104 ? 10.772 0.241 -22.426 1.00 44.66 104 HIS A N 1
ATOM 820 C CA . HIS A 1 104 ? 11.273 1.377 -21.720 1.00 44.66 104 HIS A CA 1
ATOM 821 C C . HIS A 1 104 ? 12.760 1.556 -22.055 1.00 44.66 104 HIS A C 1
ATOM 823 O O . HIS A 1 104 ? 13.638 1.243 -21.261 1.00 44.66 104 HIS A O 1
ATOM 829 N N . ASN A 1 105 ? 13.009 2.222 -23.180 1.00 43.34 105 ASN A N 1
ATOM 830 C CA . ASN A 1 105 ? 13.906 3.379 -23.173 1.00 43.34 105 ASN A CA 1
ATOM 831 C C . ASN A 1 105 ? 13.262 4.586 -22.441 1.00 43.34 105 ASN A C 1
ATOM 833 O O . ASN A 1 105 ? 13.636 5.736 -22.657 1.00 43.34 105 ASN A O 1
ATOM 837 N N . VAL A 1 106 ? 12.320 4.354 -21.516 1.00 46.19 106 VAL A N 1
ATOM 838 C CA . VAL A 1 106 ? 12.174 5.229 -20.357 1.00 46.19 106 VAL A CA 1
ATOM 839 C C . VAL A 1 106 ? 13.485 5.028 -19.615 1.00 46.19 106 VAL A C 1
ATOM 841 O O . VAL A 1 106 ? 13.689 3.972 -19.016 1.00 46.19 106 VAL A O 1
ATOM 844 N N . LYS A 1 107 ? 14.415 5.989 -19.720 1.00 45.22 107 LYS A N 1
ATOM 845 C CA . LYS A 1 107 ? 15.494 6.150 -18.732 1.00 45.22 107 LYS A CA 1
ATOM 846 C C . LYS A 1 107 ? 14.891 5.743 -17.398 1.00 45.22 107 LYS A C 1
ATOM 848 O O . LYS A 1 107 ? 13.907 6.385 -17.039 1.00 45.22 107 LYS A O 1
ATOM 853 N N . ALA A 1 108 ? 15.402 4.686 -16.749 1.00 50.94 108 ALA A N 1
ATOM 854 C CA . ALA A 1 108 ? 14.907 4.260 -15.442 1.00 50.94 108 ALA A CA 1
ATOM 855 C C . ALA A 1 108 ? 14.631 5.533 -14.657 1.00 50.94 108 ALA A C 1
ATOM 857 O O . ALA A 1 108 ? 15.561 6.336 -14.516 1.00 50.94 108 ALA A O 1
ATOM 858 N N . ASP A 1 109 ? 13.357 5.791 -14.339 1.00 68.62 109 ASP A N 1
ATOM 859 C CA . ASP A 1 109 ? 12.982 7.037 -13.693 1.00 68.62 109 ASP A CA 1
ATOM 860 C C . ASP A 1 109 ? 13.755 7.020 -12.383 1.00 68.62 109 ASP A C 1
ATOM 862 O O . ASP A 1 109 ? 13.433 6.266 -11.466 1.00 68.62 109 ASP A O 1
ATOM 866 N N . LYS A 1 110 ? 14.875 7.751 -12.361 1.00 77.94 110 LYS A N 1
ATOM 867 C CA . LYS A 1 110 ? 15.845 7.661 -11.275 1.00 77.94 110 LYS A CA 1
ATOM 868 C C . LYS A 1 110 ? 15.152 8.035 -9.975 1.00 77.94 110 LYS A C 1
ATOM 870 O O . LYS A 1 110 ? 15.493 7.476 -8.942 1.00 77.94 110 LYS A O 1
ATOM 875 N N . THR A 1 111 ? 14.135 8.896 -10.055 1.00 79.56 111 THR A N 1
ATOM 876 C CA . THR A 1 111 ? 13.283 9.264 -8.929 1.00 79.56 111 THR A CA 1
ATOM 877 C C . THR A 1 111 ? 12.387 8.103 -8.496 1.00 79.56 111 THR A C 1
ATOM 879 O O . THR A 1 111 ? 12.333 7.790 -7.311 1.00 79.56 111 THR A O 1
ATOM 882 N N . HIS A 1 112 ? 11.762 7.362 -9.416 1.00 79.88 112 HIS A N 1
ATOM 883 C CA . HIS A 1 112 ? 10.993 6.158 -9.078 1.00 79.88 112 HIS A CA 1
ATOM 884 C C . HIS A 1 112 ? 11.852 5.026 -8.494 1.00 79.88 112 HIS A C 1
ATOM 886 O O . HIS A 1 112 ? 11.441 4.363 -7.538 1.00 79.88 112 HIS A O 1
ATOM 892 N N . LEU A 1 113 ? 13.043 4.795 -9.051 1.00 78.38 113 LEU A N 1
ATOM 893 C CA . LEU A 1 113 ? 13.965 3.780 -8.541 1.00 78.38 113 LEU A CA 1
ATOM 894 C C . LEU A 1 113 ? 14.465 4.159 -7.146 1.00 78.38 113 LEU A C 1
ATOM 896 O O . LEU A 1 113 ? 14.456 3.323 -6.243 1.00 78.38 113 LEU A O 1
ATOM 900 N N . GLU A 1 114 ? 14.859 5.419 -6.965 1.00 84.81 114 GLU A N 1
ATOM 901 C CA . GLU A 1 114 ? 15.355 5.917 -5.687 1.00 84.81 114 GLU A CA 1
ATOM 902 C C . GLU A 1 114 ? 14.267 5.916 -4.611 1.00 84.81 114 GLU A C 1
ATOM 904 O O . GLU A 1 114 ? 14.479 5.381 -3.524 1.00 84.81 114 GLU A O 1
ATOM 909 N N . SER A 1 115 ? 13.071 6.416 -4.923 1.00 84.94 115 SER A N 1
ATOM 910 C CA . SER A 1 115 ? 11.927 6.353 -4.006 1.00 84.94 115 SER A CA 1
ATOM 911 C C . SER A 1 115 ? 11.556 4.910 -3.660 1.00 84.94 115 SER A C 1
ATOM 913 O O . SER A 1 115 ? 11.348 4.595 -2.493 1.00 84.94 115 SER A O 1
ATOM 915 N N . THR A 1 116 ? 11.565 3.983 -4.622 1.00 84.25 116 THR A N 1
ATOM 916 C CA . THR A 1 116 ? 11.318 2.559 -4.338 1.00 84.25 116 THR A CA 1
ATOM 917 C C . THR A 1 116 ? 12.393 1.950 -3.438 1.00 84.25 116 THR A C 1
ATOM 919 O O . THR A 1 116 ? 12.063 1.170 -2.546 1.00 84.25 116 THR A O 1
ATOM 922 N N . ARG A 1 117 ? 13.667 2.317 -3.620 1.00 84.88 117 ARG A N 1
ATOM 923 C CA . ARG A 1 117 ? 14.759 1.884 -2.738 1.00 84.88 117 ARG A CA 1
ATOM 924 C C . ARG A 1 117 ? 14.553 2.385 -1.309 1.00 84.88 117 ARG A C 1
ATOM 926 O O . ARG A 1 117 ? 14.680 1.600 -0.374 1.00 84.88 117 ARG A O 1
ATOM 933 N N . LEU A 1 118 ? 14.204 3.660 -1.153 1.00 86.38 118 LEU A N 1
ATOM 934 C CA . LEU A 1 118 ? 13.924 4.288 0.140 1.00 86.38 118 LEU A CA 1
ATOM 935 C C . LEU A 1 118 ? 12.696 3.672 0.827 1.00 86.38 118 LEU A C 1
ATOM 937 O O . LEU A 1 118 ? 12.746 3.387 2.020 1.00 86.38 118 LEU A O 1
ATOM 941 N N . TYR A 1 119 ? 11.634 3.381 0.072 1.00 88.88 119 TYR A N 1
ATOM 942 C CA . TYR A 1 119 ? 10.462 2.650 0.560 1.00 88.88 119 TYR A CA 1
ATOM 943 C C . TYR A 1 119 ? 10.822 1.236 1.047 1.00 88.88 119 TYR A C 1
ATOM 945 O O . TYR A 1 119 ? 10.450 0.850 2.150 1.00 88.88 119 TYR A O 1
ATOM 953 N N . ASN A 1 120 ? 11.590 0.469 0.266 1.00 83.75 120 ASN A N 1
ATOM 954 C CA . ASN A 1 120 ? 12.005 -0.881 0.664 1.00 83.75 120 ASN A CA 1
ATOM 955 C C . ASN A 1 120 ? 12.913 -0.859 1.904 1.00 83.75 120 ASN A C 1
ATOM 957 O O . ASN A 1 120 ? 12.837 -1.749 2.748 1.00 83.75 120 ASN A O 1
ATOM 961 N N . LEU A 1 121 ? 13.766 0.162 2.023 1.00 84.94 121 LEU A N 1
ATOM 962 C CA . LEU A 1 121 ? 14.574 0.378 3.217 1.00 84.94 121 LEU A CA 1
ATOM 963 C C . LEU A 1 121 ? 13.693 0.684 4.436 1.00 84.94 121 LEU A C 1
ATOM 965 O O . LEU A 1 121 ? 13.919 0.107 5.496 1.00 84.94 121 LEU A O 1
ATOM 969 N N . ALA A 1 122 ? 12.668 1.528 4.274 1.00 88.56 122 ALA A N 1
ATOM 970 C CA . ALA A 1 122 ? 11.700 1.812 5.328 1.00 88.56 122 ALA A CA 1
ATOM 971 C C . ALA A 1 122 ? 10.996 0.536 5.806 1.00 88.56 122 ALA A C 1
ATOM 973 O O . ALA A 1 122 ? 11.016 0.259 6.998 1.00 88.56 122 ALA A O 1
ATOM 974 N N . MET A 1 123 ? 10.494 -0.289 4.879 1.00 87.44 123 MET A N 1
ATOM 975 C CA . MET A 1 123 ? 9.906 -1.598 5.195 1.00 87.44 123 MET A CA 1
ATOM 976 C C . MET A 1 123 ? 10.867 -2.473 6.008 1.00 87.44 123 MET A C 1
ATOM 978 O O . MET A 1 123 ? 10.464 -3.084 6.996 1.00 87.44 123 MET A O 1
ATOM 982 N N . LYS A 1 124 ? 12.158 -2.503 5.643 1.00 84.75 124 LYS A N 1
ATOM 983 C CA . LYS A 1 124 ? 13.150 -3.287 6.387 1.00 84.75 124 LYS A CA 1
ATOM 984 C C . LYS A 1 124 ? 13.372 -2.750 7.798 1.00 84.75 124 LYS A C 1
ATOM 986 O O . LYS A 1 124 ? 13.528 -3.545 8.721 1.00 84.75 124 LYS A O 1
ATOM 991 N N . PHE A 1 125 ? 13.378 -1.433 7.984 1.00 89.81 125 PHE A N 1
ATOM 992 C CA . PHE A 1 125 ? 13.446 -0.841 9.317 1.00 89.81 125 PHE A CA 1
ATOM 993 C C . PHE A 1 125 ? 12.195 -1.149 10.148 1.00 89.81 125 PHE A C 1
ATOM 995 O O . PHE A 1 125 ? 12.349 -1.531 11.307 1.00 89.81 125 PHE A O 1
ATOM 1002 N N . THR A 1 126 ? 10.998 -1.097 9.553 1.00 85.69 126 THR A N 1
ATOM 1003 C CA . THR A 1 126 ? 9.737 -1.498 10.202 1.00 85.69 126 THR A CA 1
ATOM 1004 C C . THR A 1 126 ? 9.792 -2.947 10.687 1.00 85.69 126 THR A C 1
ATOM 1006 O O . THR A 1 126 ? 9.538 -3.210 11.855 1.00 85.69 126 THR A O 1
ATOM 1009 N N . GLU A 1 127 ? 10.232 -3.888 9.843 1.00 86.69 127 GLU A N 1
ATOM 1010 C CA . GLU A 1 127 ? 10.385 -5.306 10.223 1.00 86.69 127 GLU A CA 1
ATOM 1011 C C . GLU A 1 127 ? 11.328 -5.531 11.418 1.00 86.69 127 GLU A C 1
ATOM 1013 O O . GLU A 1 127 ? 11.226 -6.550 12.097 1.00 86.69 127 GLU A O 1
ATOM 1018 N N . ASN A 1 128 ? 12.271 -4.615 11.655 1.00 90.81 128 ASN A N 1
ATOM 1019 C CA . ASN A 1 128 ? 13.235 -4.694 12.754 1.00 90.81 128 ASN A CA 1
ATOM 1020 C C . ASN A 1 128 ? 12.854 -3.794 13.944 1.00 90.81 128 ASN A C 1
ATOM 1022 O O . ASN A 1 128 ? 13.678 -3.599 14.836 1.00 90.81 128 ASN A O 1
ATOM 1026 N N . GLY A 1 129 ? 11.646 -3.216 13.955 1.00 91.19 129 GLY A N 1
ATOM 1027 C CA . GLY A 1 129 ? 11.172 -2.317 15.014 1.00 91.19 129 GLY A CA 1
ATOM 1028 C C . GLY A 1 129 ? 11.903 -0.970 15.079 1.00 91.19 129 GLY A C 1
ATOM 1029 O O . GLY A 1 129 ? 11.800 -0.250 16.067 1.00 91.19 129 GLY A O 1
ATOM 1030 N N . MET A 1 130 ? 12.664 -0.604 14.043 1.00 94.44 130 MET A N 1
ATOM 1031 C CA . MET A 1 130 ? 13.428 0.646 13.981 1.00 94.44 130 MET A CA 1
ATOM 1032 C C . MET A 1 130 ? 12.558 1.782 13.422 1.00 94.44 130 MET A C 1
ATOM 1034 O O . MET A 1 130 ? 12.810 2.299 12.331 1.00 94.44 130 MET A O 1
ATOM 1038 N N . ILE A 1 131 ? 11.513 2.154 14.163 1.00 93.62 131 ILE A N 1
ATOM 1039 C CA . ILE A 1 131 ? 10.414 3.008 13.676 1.00 93.62 131 ILE A CA 1
ATOM 1040 C C . ILE A 1 131 ? 10.891 4.384 13.196 1.00 93.62 131 ILE A C 1
ATOM 1042 O O . ILE A 1 131 ? 10.551 4.799 12.089 1.00 93.62 131 ILE A O 1
ATOM 1046 N N . GLU A 1 132 ? 11.762 5.064 13.945 1.00 94.25 132 GLU A N 1
ATOM 1047 C CA . GLU A 1 132 ? 12.278 6.384 13.543 1.00 94.25 132 GLU A CA 1
ATOM 1048 C C . GLU A 1 132 ? 13.053 6.341 12.212 1.00 94.25 132 GLU A C 1
ATOM 1050 O O . GLU A 1 132 ? 12.902 7.217 11.353 1.00 94.25 132 GLU A O 1
ATOM 1055 N N . LEU A 1 133 ? 13.860 5.293 12.002 1.00 93.94 133 LEU A N 1
ATOM 1056 C CA . LEU A 1 133 ? 14.599 5.093 10.752 1.00 93.94 133 LEU A CA 1
ATOM 1057 C C . LEU A 1 133 ? 13.657 4.767 9.587 1.00 93.94 133 LEU A C 1
ATOM 1059 O O . LEU A 1 133 ? 13.895 5.223 8.460 1.00 93.94 133 LEU A O 1
ATOM 1063 N N . ALA A 1 134 ? 12.580 4.022 9.852 1.00 93.00 134 ALA A N 1
ATOM 1064 C CA . ALA A 1 134 ? 11.539 3.737 8.872 1.00 93.00 134 ALA A CA 1
ATOM 1065 C C . ALA A 1 134 ? 10.827 5.024 8.431 1.00 93.00 134 ALA A C 1
ATOM 1067 O O . ALA A 1 134 ? 10.765 5.301 7.230 1.00 93.00 134 ALA A O 1
ATOM 1068 N N . VAL A 1 135 ? 10.398 5.860 9.385 1.00 97.75 135 VAL A N 1
ATOM 1069 C CA . VAL A 1 135 ? 9.745 7.155 9.125 1.00 97.75 135 VAL A CA 1
ATOM 1070 C C . VAL A 1 135 ? 10.650 8.070 8.301 1.00 97.75 135 VAL A C 1
ATOM 1072 O O . VAL A 1 135 ? 10.225 8.621 7.286 1.00 97.75 135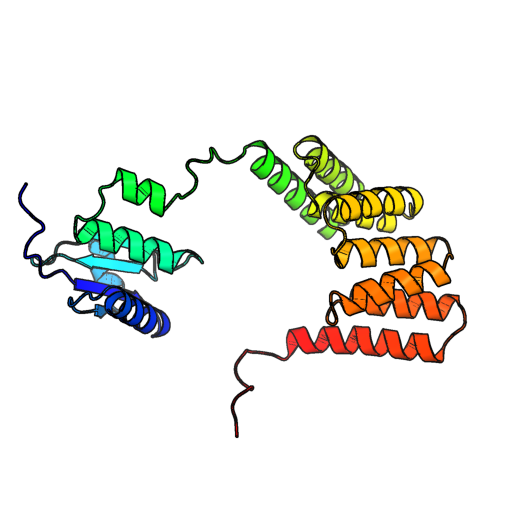 VAL A O 1
ATOM 1075 N N . ASN A 1 136 ? 11.925 8.200 8.675 1.00 96.62 136 ASN A N 1
ATOM 1076 C CA . ASN A 1 136 ? 12.876 9.018 7.921 1.00 96.62 136 ASN A CA 1
ATOM 1077 C C . ASN A 1 136 ? 13.051 8.511 6.476 1.00 96.62 136 ASN A C 1
ATOM 1079 O O . ASN A 1 136 ? 13.057 9.291 5.522 1.00 96.62 136 ASN A O 1
ATOM 1083 N N . SER A 1 137 ? 13.157 7.193 6.296 1.00 91.94 137 SER A N 1
ATOM 1084 C CA . SER A 1 137 ? 13.347 6.580 4.977 1.00 91.94 137 SER A CA 1
ATOM 1085 C C . SER A 1 137 ? 12.117 6.747 4.082 1.00 91.94 137 SER A C 1
ATOM 1087 O O . SER A 1 137 ? 12.251 7.113 2.912 1.00 91.94 137 SER A O 1
ATOM 1089 N N . VAL A 1 138 ? 10.909 6.553 4.619 1.00 96.94 138 VAL A N 1
ATOM 1090 C CA . VAL A 1 138 ? 9.672 6.716 3.844 1.00 96.94 138 VAL A CA 1
ATOM 1091 C C . VAL A 1 138 ? 9.370 8.190 3.544 1.00 96.94 138 VAL A C 1
ATOM 1093 O O . VAL A 1 138 ? 8.915 8.499 2.445 1.00 96.94 138 VAL A O 1
ATOM 1096 N N . ARG A 1 139 ? 9.715 9.129 4.438 1.00 98.12 139 ARG A N 1
ATOM 1097 C CA . ARG A 1 139 ? 9.612 10.571 4.153 1.00 98.12 139 ARG A CA 1
ATOM 1098 C C . ARG A 1 139 ? 10.508 10.984 2.993 1.00 98.12 139 ARG A C 1
ATOM 1100 O O . ARG A 1 139 ? 10.019 11.602 2.054 1.00 98.12 139 ARG A O 1
ATOM 1107 N N . LYS A 1 140 ? 11.772 10.548 2.982 1.00 96.62 140 LYS A N 1
ATOM 1108 C CA . LYS A 1 140 ? 12.670 10.759 1.832 1.00 96.62 140 LYS A CA 1
ATOM 1109 C C . LYS A 1 140 ? 12.115 10.134 0.555 1.00 96.62 140 LYS A C 1
ATOM 1111 O O . LYS A 1 140 ? 12.231 10.708 -0.522 1.00 96.62 140 LYS A O 1
ATOM 1116 N N . SER A 1 141 ? 11.484 8.962 0.660 1.00 94.62 141 SER A N 1
ATOM 1117 C CA . SER A 1 141 ? 10.813 8.342 -0.482 1.00 94.62 141 SER A CA 1
ATOM 1118 C C . SER A 1 141 ? 9.705 9.232 -1.058 1.00 94.62 141 SER A C 1
ATOM 1120 O O . SER A 1 141 ? 9.571 9.276 -2.280 1.00 94.62 141 SER A O 1
ATOM 1122 N N . ILE A 1 142 ? 8.918 9.897 -0.209 1.00 97.56 142 ILE A N 1
ATOM 1123 C CA . ILE A 1 142 ? 7.845 10.819 -0.611 1.00 97.56 142 ILE A CA 1
ATOM 1124 C C . ILE A 1 142 ? 8.434 12.123 -1.163 1.00 97.56 142 ILE A C 1
ATOM 1126 O O . ILE A 1 142 ? 7.951 12.621 -2.172 1.00 97.56 142 ILE A O 1
ATOM 1130 N N . GLU A 1 143 ? 9.505 12.652 -0.568 1.00 96.94 143 GLU A N 1
ATOM 1131 C CA . GLU A 1 143 ? 10.209 13.841 -1.076 1.00 96.94 143 GLU A CA 1
ATOM 1132 C C . GLU A 1 143 ? 10.737 13.627 -2.500 1.00 96.94 143 GLU A C 1
ATOM 1134 O O . GLU A 1 143 ? 10.590 14.493 -3.359 1.00 96.94 143 GLU A O 1
ATOM 1139 N N . VAL A 1 144 ? 11.321 12.453 -2.767 1.00 92.31 144 VAL A N 1
ATOM 1140 C CA . VAL A 1 144 ? 11.819 12.087 -4.100 1.00 92.31 144 VAL A CA 1
ATOM 1141 C C . VAL A 1 144 ? 10.673 11.889 -5.089 1.00 92.31 144 VAL A C 1
ATOM 1143 O O . VAL A 1 144 ? 10.806 12.245 -6.261 1.00 92.31 144 VAL A O 1
ATOM 1146 N N . LYS A 1 145 ? 9.569 11.282 -4.643 1.00 92.56 145 LYS A N 1
ATOM 1147 C CA . LYS A 1 145 ? 8.418 10.981 -5.492 1.00 92.56 145 LYS A CA 1
ATOM 1148 C C . LYS A 1 145 ? 7.100 11.127 -4.707 1.00 92.56 145 LYS A C 1
ATOM 1150 O O . LYS A 1 145 ? 6.652 10.162 -4.079 1.00 92.56 145 LYS A O 1
ATOM 1155 N N . PRO A 1 146 ? 6.468 12.318 -4.758 1.00 96.06 146 PRO A N 1
ATOM 1156 C CA . PRO A 1 146 ? 5.306 12.644 -3.924 1.00 96.06 146 PRO A CA 1
ATOM 1157 C C . PRO A 1 146 ? 4.035 11.841 -4.211 1.00 96.06 146 PRO A C 1
ATOM 1159 O O . PRO A 1 146 ? 3.162 11.770 -3.352 1.00 96.06 146 PRO A O 1
ATOM 1162 N N . ASP A 1 147 ? 3.916 11.236 -5.391 1.00 93.12 147 ASP A N 1
ATOM 1163 C CA . ASP A 1 147 ? 2.759 10.449 -5.836 1.00 93.12 147 ASP A CA 1
ATOM 1164 C C . ASP A 1 147 ? 2.896 8.941 -5.540 1.00 93.12 147 ASP A C 1
ATOM 1166 O O . ASP A 1 147 ? 2.097 8.128 -6.007 1.00 93.12 147 ASP A O 1
ATOM 1170 N N . MET A 1 148 ? 3.888 8.525 -4.741 1.00 89.38 148 MET A N 1
ATOM 1171 C CA . MET A 1 148 ? 4.013 7.125 -4.331 1.00 89.38 148 MET A CA 1
ATOM 1172 C C . MET A 1 148 ? 2.991 6.739 -3.259 1.00 89.38 148 MET A C 1
ATOM 1174 O O . MET A 1 148 ? 3.281 6.783 -2.061 1.00 89.38 148 MET A O 1
ATOM 1178 N N . LEU A 1 149 ? 1.833 6.246 -3.703 1.00 90.94 149 LEU A N 1
ATOM 1179 C CA . LEU A 1 149 ? 0.747 5.738 -2.854 1.00 90.94 149 LEU A CA 1
ATOM 1180 C C . LEU A 1 149 ? 1.243 4.839 -1.704 1.00 90.94 149 LEU A C 1
ATOM 1182 O O . LEU A 1 149 ? 0.942 5.092 -0.541 1.00 90.94 149 LEU A O 1
ATOM 1186 N N . LYS A 1 150 ? 2.068 3.829 -2.017 1.00 92.50 150 LYS A N 1
ATOM 1187 C CA . LYS A 1 150 ? 2.609 2.876 -1.029 1.00 92.50 150 LYS A CA 1
ATOM 1188 C C . LYS A 1 150 ? 3.432 3.535 0.086 1.00 92.50 150 LYS A C 1
ATOM 1190 O O . LYS A 1 150 ? 3.440 3.031 1.204 1.00 92.50 150 LYS A O 1
ATOM 1195 N N . SER A 1 151 ? 4.109 4.649 -0.200 1.00 96.19 151 SER A N 1
ATOM 1196 C CA . SER A 1 151 ? 4.909 5.362 0.799 1.00 96.19 151 SER A CA 1
ATOM 1197 C C . SER A 1 151 ? 4.035 6.179 1.740 1.00 96.19 151 SER A C 1
ATOM 1199 O O . SER A 1 151 ? 4.288 6.167 2.938 1.00 96.19 151 SER A O 1
ATOM 1201 N N . HIS A 1 152 ? 2.977 6.820 1.233 1.00 98.31 152 HIS A N 1
ATOM 1202 C CA . HIS A 1 152 ? 1.984 7.472 2.095 1.00 98.31 152 HIS A CA 1
ATOM 1203 C C . HIS A 1 152 ? 1.282 6.455 2.996 1.00 98.31 152 HIS A C 1
ATOM 1205 O O . HIS A 1 152 ? 1.191 6.667 4.198 1.00 98.31 152 HIS A O 1
ATOM 1211 N N . ILE A 1 153 ? 0.875 5.305 2.451 1.00 97.25 153 ILE A N 1
ATOM 1212 C CA . ILE A 1 153 ? 0.254 4.231 3.243 1.00 97.25 153 ILE A CA 1
ATOM 1213 C C . ILE A 1 153 ? 1.192 3.751 4.360 1.00 97.25 153 ILE A C 1
ATOM 1215 O O . ILE A 1 153 ? 0.785 3.699 5.517 1.00 97.25 153 ILE A O 1
ATOM 1219 N N . LEU A 1 154 ? 2.454 3.440 4.037 1.00 97.44 154 LEU A N 1
ATOM 1220 C CA . LEU A 1 154 ? 3.427 2.996 5.038 1.00 97.44 154 LEU A CA 1
ATOM 1221 C C . LEU A 1 154 ? 3.685 4.068 6.103 1.00 97.44 154 LEU A C 1
ATOM 1223 O O . LEU A 1 154 ? 3.730 3.745 7.284 1.00 97.44 154 LEU A O 1
ATOM 1227 N N . LEU A 1 155 ? 3.830 5.335 5.707 1.00 98.62 155 LEU A N 1
ATOM 1228 C CA . LEU A 1 155 ? 4.012 6.432 6.656 1.00 98.62 155 LEU A CA 1
ATOM 1229 C C . LEU A 1 155 ? 2.802 6.578 7.592 1.00 98.62 155 LEU A C 1
ATOM 1231 O O . LEU A 1 155 ? 2.989 6.758 8.791 1.00 98.62 155 LEU A O 1
ATOM 1235 N N . GLY A 1 156 ? 1.580 6.437 7.072 1.00 98.38 156 GLY A N 1
ATOM 1236 C CA . GLY A 1 156 ? 0.365 6.449 7.886 1.00 98.38 156 GLY A CA 1
ATOM 1237 C C . GLY A 1 156 ? 0.357 5.334 8.932 1.00 98.38 156 GLY A C 1
ATOM 1238 O O . GLY A 1 156 ? 0.078 5.594 10.099 1.00 98.38 156 GLY A O 1
ATOM 1239 N N . PHE A 1 157 ? 0.731 4.108 8.551 1.00 98.06 157 PHE A N 1
ATOM 1240 C CA . PHE A 1 157 ? 0.827 2.994 9.501 1.00 98.06 157 PHE A CA 1
ATOM 1241 C C . PHE A 1 157 ? 1.924 3.202 10.549 1.00 98.06 157 PHE A C 1
ATOM 1243 O O . PHE A 1 157 ? 1.697 2.911 11.718 1.00 98.06 157 PHE A O 1
ATOM 1250 N N . LEU A 1 158 ? 3.074 3.755 10.157 1.00 98.12 158 LEU A N 1
ATOM 1251 C CA . LEU A 1 158 ? 4.141 4.098 11.100 1.00 98.12 158 LEU A CA 1
ATOM 1252 C C . LEU A 1 158 ? 3.686 5.147 12.121 1.00 98.12 158 LEU A C 1
ATOM 1254 O O . LEU A 1 158 ? 4.048 5.047 13.286 1.00 98.12 158 LEU A O 1
ATOM 1258 N N . TYR A 1 159 ? 2.861 6.119 11.721 1.00 98.56 159 TYR A N 1
ATOM 1259 C CA . TYR A 1 159 ? 2.281 7.075 12.666 1.00 98.56 159 TYR A CA 1
ATOM 1260 C C . TYR A 1 159 ? 1.312 6.419 13.656 1.00 98.56 159 TYR A C 1
ATOM 1262 O O . TYR A 1 159 ? 1.354 6.749 14.837 1.00 98.56 159 TYR A O 1
ATOM 1270 N N . LEU A 1 160 ? 0.502 5.446 13.221 1.00 97.50 160 LEU A N 1
ATOM 1271 C CA . LEU A 1 160 ? -0.324 4.662 14.150 1.00 97.50 160 LEU A CA 1
ATOM 1272 C C . LEU A 1 160 ? 0.531 3.866 15.142 1.00 97.50 160 LEU A C 1
ATOM 1274 O O . LEU A 1 160 ? 0.204 3.803 16.322 1.00 97.50 160 LEU A O 1
ATOM 1278 N N . GLU A 1 161 ? 1.645 3.293 14.686 1.00 95.88 161 GLU A N 1
ATOM 1279 C CA . GLU A 1 161 ? 2.589 2.569 15.547 1.00 95.88 161 GLU A CA 1
ATOM 1280 C C . GLU A 1 161 ? 3.287 3.490 16.566 1.00 95.88 161 GLU A C 1
ATOM 1282 O O . GLU A 1 161 ? 3.671 3.048 17.647 1.00 95.88 161 GLU A O 1
ATOM 1287 N N . MET A 1 162 ? 3.395 4.783 16.251 1.00 96.81 162 MET A N 1
ATOM 1288 C CA . MET A 1 162 ? 3.907 5.831 17.139 1.00 96.81 162 MET A CA 1
ATOM 1289 C C . MET A 1 162 ? 2.838 6.467 18.044 1.00 96.81 162 MET A C 1
ATOM 1291 O O . MET A 1 162 ? 3.150 7.436 18.733 1.00 96.81 162 MET A O 1
ATOM 1295 N N . ASP A 1 163 ? 1.604 5.954 18.046 1.00 97.00 163 ASP A N 1
ATOM 1296 C CA . ASP A 1 163 ? 0.465 6.539 18.771 1.00 97.00 163 ASP A CA 1
ATOM 1297 C C . ASP A 1 163 ? 0.135 7.988 18.344 1.00 97.00 163 ASP A C 1
ATOM 1299 O O . ASP A 1 163 ? -0.341 8.800 19.134 1.00 97.00 163 ASP A O 1
ATOM 1303 N N . ASP A 1 164 ? 0.372 8.319 17.066 1.00 98.25 164 ASP A N 1
ATOM 1304 C CA . ASP A 1 164 ? 0.056 9.617 16.451 1.00 98.25 164 ASP A CA 1
ATOM 1305 C C . ASP A 1 164 ? -1.059 9.479 15.389 1.00 98.25 164 ASP A C 1
ATOM 1307 O O . ASP A 1 164 ? -0.811 9.499 14.174 1.00 98.25 164 ASP A O 1
ATOM 1311 N N . PRO A 1 165 ? -2.326 9.316 15.815 1.00 97.94 165 PRO A N 1
ATOM 1312 C CA . PRO A 1 165 ? -3.433 9.128 14.887 1.00 97.94 165 PRO A CA 1
ATOM 1313 C C . PRO A 1 165 ? -3.749 10.380 14.055 1.00 97.94 165 PRO A C 1
ATOM 1315 O O . PRO A 1 165 ? -4.303 10.250 12.965 1.00 97.94 165 PRO A O 1
ATOM 1318 N N . ASP A 1 1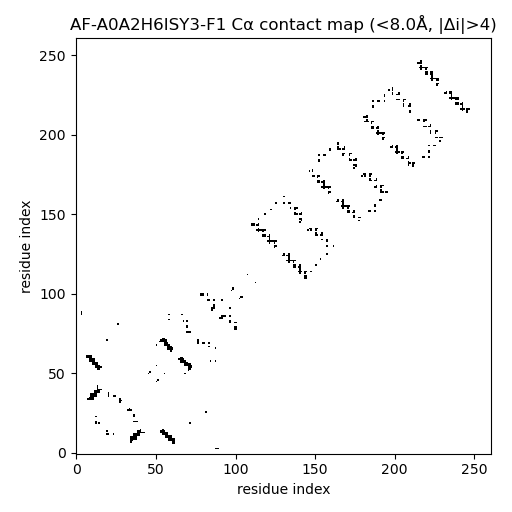66 ? -3.392 11.586 14.505 1.00 98.38 166 ASP A N 1
ATOM 1319 C CA . ASP A 1 166 ? -3.654 12.824 13.758 1.00 98.38 166 ASP A CA 1
ATOM 1320 C C . ASP A 1 166 ? -2.750 12.942 12.517 1.00 98.38 166 ASP A C 1
ATOM 1322 O O . ASP A 1 166 ? -3.228 13.238 11.408 1.00 98.38 166 ASP A O 1
ATOM 1326 N N . SER A 1 167 ? -1.459 12.622 12.656 1.00 98.31 167 SER A N 1
ATOM 1327 C CA . SER A 1 167 ? -0.550 12.523 11.508 1.00 98.31 167 SER A CA 1
ATOM 1328 C C . SER A 1 167 ? -0.930 11.364 10.584 1.00 98.31 167 SER A C 1
ATOM 1330 O O . SER A 1 167 ? -0.874 11.503 9.354 1.00 98.31 167 SER A O 1
ATOM 1332 N N . ALA A 1 168 ? -1.386 10.238 11.146 1.00 98.50 168 ALA A N 1
ATOM 1333 C CA . ALA A 1 168 ? -1.863 9.097 10.370 1.00 98.50 168 ALA A CA 1
ATOM 1334 C C . ALA A 1 168 ? -3.086 9.458 9.512 1.00 98.50 168 ALA A C 1
ATOM 1336 O O . ALA A 1 168 ? -3.075 9.212 8.305 1.00 98.50 168 ALA A O 1
ATOM 1337 N N . LEU A 1 169 ? -4.102 10.112 10.092 1.00 98.56 169 LEU A N 1
ATOM 1338 C CA . LEU A 1 169 ? -5.289 10.596 9.375 1.00 98.56 169 LEU A CA 1
ATOM 1339 C C . LEU A 1 169 ? -4.904 11.486 8.190 1.00 98.56 169 LEU A C 1
ATOM 1341 O O . LEU A 1 169 ? -5.387 11.288 7.075 1.00 98.56 169 LEU A O 1
ATOM 1345 N N . THR A 1 170 ? -4.015 12.455 8.415 1.00 98.31 170 THR A N 1
ATOM 1346 C CA . THR A 1 170 ? -3.551 13.369 7.360 1.00 98.31 170 THR A CA 1
ATOM 1347 C C . THR A 1 170 ? -2.874 12.596 6.226 1.00 98.31 170 THR A C 1
ATOM 1349 O O . THR A 1 170 ? -3.150 12.825 5.047 1.00 98.31 170 THR A O 1
ATOM 1352 N N . THR A 1 171 ? -2.030 11.627 6.577 1.00 98.31 171 THR A N 1
ATOM 1353 C CA . THR A 1 171 ? -1.255 10.847 5.608 1.00 98.31 171 THR A CA 1
ATOM 1354 C C . THR A 1 171 ? -2.131 9.866 4.820 1.00 98.31 171 THR A C 1
ATOM 1356 O O . THR A 1 171 ? -1.995 9.760 3.600 1.00 98.31 171 THR A O 1
ATOM 1359 N N . PHE A 1 172 ? -3.081 9.185 5.467 1.00 98.56 172 PHE A N 1
ATOM 1360 C CA . PHE A 1 172 ? -4.014 8.294 4.774 1.00 98.56 172 PHE A CA 1
ATOM 1361 C C . PHE A 1 172 ? -4.984 9.053 3.870 1.00 98.56 172 PHE A C 1
ATOM 1363 O O . PHE A 1 172 ? -5.253 8.588 2.765 1.00 98.56 172 PHE A O 1
ATOM 1370 N N . ASN A 1 173 ? -5.441 10.247 4.263 1.00 98.38 173 ASN A N 1
ATOM 1371 C CA . ASN A 1 173 ? -6.203 11.107 3.355 1.00 98.38 173 ASN A CA 1
ATOM 1372 C C . ASN A 1 173 ? -5.379 11.469 2.116 1.00 98.38 173 ASN A C 1
ATOM 1374 O O . ASN A 1 173 ? -5.892 11.390 1.002 1.00 98.38 173 ASN A O 1
ATOM 1378 N N . LYS A 1 174 ? -4.078 11.752 2.273 1.00 98.19 174 LYS A N 1
ATOM 1379 C CA . LYS A 1 174 ? -3.201 11.983 1.120 1.00 98.19 174 LYS A CA 1
ATOM 1380 C C . LYS A 1 174 ? -3.067 10.752 0.222 1.00 98.19 174 LYS A C 1
ATOM 1382 O O . LYS A 1 174 ? -3.062 10.886 -0.999 1.00 98.19 174 LYS A O 1
ATOM 1387 N N . ALA A 1 175 ? -2.996 9.554 0.802 1.00 96.75 175 ALA A N 1
ATOM 1388 C CA . ALA A 1 175 ? -3.031 8.309 0.038 1.00 96.75 175 ALA A CA 1
ATOM 1389 C C . ALA A 1 175 ? -4.356 8.147 -0.736 1.00 96.75 175 ALA A C 1
ATOM 1391 O O . ALA A 1 175 ? -4.332 7.748 -1.896 1.00 96.75 175 ALA A O 1
ATOM 1392 N N . LEU A 1 176 ? -5.493 8.510 -0.139 1.00 95.94 176 LEU A N 1
ATOM 1393 C CA . LEU A 1 176 ? -6.807 8.447 -0.790 1.00 95.94 176 LEU A CA 1
ATOM 1394 C C . LEU A 1 176 ? -7.022 9.531 -1.854 1.00 95.94 176 LEU A C 1
ATOM 1396 O O . LEU A 1 176 ? -7.766 9.302 -2.800 1.00 95.94 176 LEU A O 1
ATOM 1400 N N . GLU A 1 177 ? -6.351 10.682 -1.760 1.00 97.56 177 GLU A N 1
ATOM 1401 C CA . GLU A 1 177 ? -6.299 11.650 -2.866 1.00 97.56 177 GLU A CA 1
ATOM 1402 C C . GLU A 1 177 ? -5.588 11.070 -4.100 1.00 97.56 177 GLU A C 1
ATOM 1404 O O . GLU A 1 177 ? -5.947 11.402 -5.229 1.00 97.56 177 GLU A O 1
ATOM 1409 N N . LEU A 1 178 ? -4.575 10.218 -3.892 1.00 91.31 178 LEU A N 1
ATOM 1410 C CA . LEU A 1 178 ? -3.844 9.544 -4.971 1.00 91.31 178 LEU A CA 1
ATOM 1411 C C . LEU A 1 178 ? -4.625 8.348 -5.532 1.00 91.31 178 LEU A C 1
ATOM 1413 O O . LEU A 1 178 ? -4.623 8.130 -6.742 1.00 91.31 178 LEU A O 1
ATOM 1417 N N . ASP A 1 179 ? -5.272 7.575 -4.660 1.00 91.19 179 ASP A N 1
ATOM 1418 C CA . ASP A 1 179 ? -6.142 6.459 -5.029 1.00 91.19 179 ASP A CA 1
ATOM 1419 C C . ASP A 1 179 ? -7.349 6.355 -4.073 1.00 91.19 179 ASP A C 1
ATOM 1421 O O . ASP A 1 179 ? -7.247 5.736 -3.005 1.00 91.19 179 ASP A O 1
ATOM 1425 N N . PRO A 1 180 ? -8.520 6.889 -4.473 1.00 89.19 180 PRO A N 1
ATOM 1426 C CA . PRO A 1 180 ? -9.746 6.839 -3.672 1.00 89.19 180 PRO A CA 1
ATOM 1427 C C . PRO A 1 180 ? -10.270 5.423 -3.388 1.00 89.19 180 PRO A C 1
ATOM 1429 O O . PRO A 1 180 ? -11.128 5.236 -2.521 1.00 89.19 180 PRO A O 1
ATOM 1432 N N . HIS A 1 181 ? -9.791 4.411 -4.116 1.00 87.50 181 HIS A N 1
ATOM 1433 C CA . HIS A 1 181 ? -10.216 3.018 -3.977 1.00 87.50 181 HIS A CA 1
ATOM 1434 C C . HIS A 1 181 ? -9.209 2.156 -3.206 1.00 87.50 181 HIS A C 1
ATOM 1436 O O . HIS A 1 181 ? -9.440 0.957 -3.036 1.00 87.50 181 HIS A O 1
ATOM 1442 N N . SER A 1 182 ? -8.130 2.749 -2.688 1.00 86.94 182 SER A N 1
ATOM 1443 C CA . SER A 1 182 ? -7.110 2.023 -1.936 1.00 86.94 182 SER A CA 1
ATOM 1444 C C . SER A 1 182 ? -7.664 1.451 -0.628 1.00 86.94 182 SER A C 1
ATOM 1446 O O . SER A 1 182 ? -7.853 2.157 0.365 1.00 86.94 182 SER A O 1
ATOM 1448 N N . HIS A 1 183 ? -7.902 0.138 -0.614 1.00 91.38 183 HIS A N 1
ATOM 1449 C CA . HIS A 1 183 ? -8.403 -0.564 0.570 1.00 91.38 183 HIS A CA 1
ATOM 1450 C C . HIS A 1 183 ? -7.428 -0.497 1.760 1.00 91.38 183 HIS A C 1
ATOM 1452 O O . HIS A 1 183 ? -7.872 -0.398 2.903 1.00 91.38 183 HIS A O 1
ATOM 1458 N N . ASP A 1 184 ? -6.114 -0.505 1.505 1.00 89.44 184 ASP A N 1
ATOM 1459 C CA . ASP A 1 184 ? -5.078 -0.386 2.537 1.00 89.44 184 ASP A CA 1
ATOM 1460 C C . ASP A 1 184 ? -5.130 0.995 3.201 1.00 89.44 184 ASP A C 1
ATOM 1462 O O . ASP A 1 184 ? -5.108 1.098 4.428 1.00 89.44 184 ASP A O 1
ATOM 1466 N N . ALA A 1 185 ? -5.277 2.060 2.400 1.00 94.19 185 ALA A N 1
ATOM 1467 C CA . ALA A 1 185 ? -5.404 3.421 2.916 1.00 94.19 185 ALA A CA 1
ATOM 1468 C C . ALA A 1 185 ? -6.703 3.608 3.715 1.00 94.19 185 ALA A C 1
ATOM 1470 O O . ALA A 1 185 ? -6.666 4.188 4.797 1.00 94.19 185 ALA A O 1
ATOM 1471 N N . LYS A 1 186 ? -7.835 3.067 3.237 1.00 97.12 186 LYS A N 1
ATOM 1472 C CA . LYS A 1 186 ? -9.103 3.079 3.992 1.00 97.12 186 LYS A CA 1
ATOM 1473 C C . LYS A 1 186 ? -8.999 2.289 5.296 1.00 97.12 186 LYS A C 1
ATOM 1475 O O . LYS A 1 186 ? -9.492 2.743 6.321 1.00 97.12 186 LYS A O 1
ATOM 1480 N N . THR A 1 187 ? -8.325 1.138 5.281 1.00 97.44 187 THR A N 1
ATOM 1481 C CA . THR A 1 187 ? -8.106 0.324 6.487 1.00 97.44 187 THR A CA 1
ATOM 1482 C C . THR A 1 187 ? -7.296 1.086 7.529 1.00 97.44 187 THR A C 1
ATOM 1484 O O . THR A 1 187 ? -7.706 1.162 8.684 1.00 97.44 187 THR A O 1
ATOM 1487 N N . GLY A 1 188 ? -6.190 1.709 7.115 1.00 97.62 188 GLY A N 1
ATOM 1488 C CA . GLY A 1 188 ? -5.380 2.554 7.990 1.00 97.62 188 GLY A CA 1
ATOM 1489 C C . GLY A 1 188 ? -6.135 3.780 8.513 1.00 97.62 188 GLY A C 1
ATOM 1490 O O . GLY A 1 188 ? -6.082 4.068 9.706 1.00 97.62 188 GLY A O 1
ATOM 1491 N N . LEU A 1 189 ? -6.907 4.458 7.655 1.00 98.38 189 LEU A N 1
ATOM 1492 C CA . LEU A 1 189 ? -7.751 5.592 8.048 1.00 98.38 189 LEU A CA 1
ATOM 1493 C C . LEU A 1 189 ? -8.803 5.178 9.089 1.00 98.38 189 LEU A C 1
ATOM 1495 O O . LEU A 1 189 ? -9.004 5.873 10.084 1.00 98.38 189 LEU A O 1
ATOM 1499 N N . GLY A 1 190 ? -9.436 4.022 8.885 1.00 98.38 190 GLY A N 1
ATOM 1500 C CA . GLY A 1 190 ? -10.349 3.414 9.844 1.00 98.38 190 GLY A CA 1
ATOM 1501 C C . GLY A 1 190 ? -9.678 3.139 11.189 1.00 98.38 190 GLY A C 1
ATOM 1502 O O . GLY A 1 190 ? -10.194 3.571 12.217 1.00 98.38 190 GLY A O 1
ATOM 1503 N N . GLY A 1 191 ? -8.500 2.507 11.186 1.00 98.44 191 GLY A N 1
ATOM 1504 C CA . GLY A 1 191 ? -7.706 2.266 12.398 1.00 98.44 191 GLY A CA 1
ATOM 1505 C C . GLY A 1 191 ? -7.331 3.555 13.143 1.00 98.44 191 GLY A C 1
ATOM 1506 O O . GLY A 1 191 ? -7.424 3.613 14.369 1.00 98.44 191 GLY A O 1
ATOM 1507 N N . ALA A 1 192 ? -7.010 4.631 12.418 1.00 98.62 192 ALA A N 1
ATOM 1508 C CA . ALA A 1 192 ? -6.759 5.945 13.010 1.00 98.62 192 ALA A CA 1
ATOM 1509 C C . ALA A 1 192 ? -8.000 6.503 13.732 1.00 98.62 192 ALA A C 1
ATOM 1511 O O . ALA A 1 192 ? -7.904 6.975 14.866 1.00 98.62 192 ALA A O 1
ATOM 1512 N N . PHE A 1 193 ? -9.187 6.395 13.123 1.00 98.69 193 PHE A N 1
ATOM 1513 C CA . PHE A 1 193 ? -10.441 6.780 13.777 1.00 98.69 193 PHE A CA 1
ATOM 1514 C C . PHE A 1 193 ? -10.766 5.908 14.996 1.00 98.69 193 PHE A C 1
ATOM 1516 O O . PHE A 1 193 ? -11.258 6.437 15.994 1.00 98.69 193 PHE A O 1
ATOM 1523 N N . VAL A 1 194 ? -10.446 4.606 14.960 1.00 98.50 194 VAL A N 1
ATOM 1524 C CA . VAL A 1 194 ? -10.563 3.721 16.132 1.00 98.50 194 VAL A CA 1
ATOM 1525 C C . VAL A 1 194 ? -9.703 4.238 17.285 1.00 98.50 194 VAL A C 1
ATOM 1527 O O . VAL A 1 194 ? -10.205 4.351 18.401 1.00 98.50 194 VAL A O 1
ATOM 1530 N N . MET A 1 195 ? -8.442 4.602 17.029 1.00 98.06 195 MET A N 1
ATOM 1531 C CA . MET A 1 195 ? -7.538 5.140 18.059 1.00 98.06 195 MET A CA 1
ATOM 1532 C C . MET A 1 195 ? -8.042 6.455 18.663 1.00 98.06 195 MET A C 1
ATOM 1534 O O . MET A 1 195 ? -7.882 6.678 19.859 1.00 98.06 195 MET A O 1
ATOM 1538 N N . LYS A 1 196 ? -8.722 7.294 17.873 1.00 98.00 196 LYS A N 1
ATOM 1539 C CA . LYS A 1 196 ? -9.355 8.531 18.362 1.00 98.00 196 LYS A CA 1
ATOM 1540 C C . LYS A 1 196 ? -10.698 8.324 19.067 1.00 98.00 196 LYS A C 1
ATOM 1542 O O . LYS A 1 196 ? -11.256 9.284 19.593 1.00 98.00 196 LYS A O 1
ATOM 1547 N N . GLY A 1 197 ? -11.248 7.110 19.056 1.00 97.44 197 GLY A N 1
ATOM 1548 C CA . GLY A 1 197 ? -12.587 6.831 19.579 1.00 97.44 197 GLY A CA 1
ATOM 1549 C C . GLY A 1 197 ? -13.727 7.349 18.692 1.00 97.44 197 GLY A C 1
ATOM 1550 O O . GLY A 1 197 ? -14.880 7.366 19.119 1.00 97.44 197 GLY A O 1
ATOM 1551 N N . GLU A 1 198 ? -13.454 7.738 17.445 1.00 98.38 198 GLU A N 1
ATOM 1552 C CA . GLU A 1 198 ? -14.468 8.147 16.463 1.00 98.38 198 GLU A CA 1
ATOM 1553 C C . GLU A 1 198 ? -15.084 6.907 15.784 1.00 98.38 198 GLU A C 1
ATOM 1555 O O . GLU A 1 198 ? -14.991 6.703 14.572 1.00 98.38 198 GLU A O 1
ATOM 1560 N N . LEU A 1 199 ? -15.692 6.040 16.598 1.00 98.31 199 LEU A N 1
ATOM 1561 C CA . LEU A 1 199 ? -16.006 4.655 16.233 1.00 98.31 199 LEU A CA 1
ATOM 1562 C C . LEU A 1 199 ? -17.009 4.526 15.081 1.00 98.31 199 LEU A C 1
ATOM 1564 O O . LEU A 1 199 ? -16.855 3.641 14.244 1.00 98.31 199 LEU A O 1
ATOM 1568 N N . ASP A 1 200 ? -18.009 5.406 14.997 1.00 98.31 200 ASP A N 1
ATOM 1569 C CA . ASP A 1 200 ? -18.996 5.357 13.909 1.00 98.31 200 ASP A CA 1
ATOM 1570 C C . ASP A 1 200 ? -18.356 5.630 12.542 1.00 98.31 200 ASP A C 1
ATOM 1572 O O . ASP A 1 200 ? -18.613 4.898 11.585 1.00 98.31 200 ASP A O 1
ATOM 1576 N N . LYS A 1 201 ? -17.448 6.614 12.470 1.00 98.06 201 LYS A N 1
ATOM 1577 C CA . LYS A 1 201 ? -16.685 6.908 11.248 1.00 98.06 201 LYS A CA 1
ATOM 1578 C C . LYS A 1 201 ? -15.731 5.773 10.899 1.00 98.06 201 LYS A C 1
ATOM 1580 O O . LYS A 1 201 ? -15.612 5.408 9.731 1.00 98.06 201 LYS A O 1
ATOM 1585 N N . ALA A 1 202 ? -15.071 5.201 11.910 1.00 98.44 202 ALA A N 1
ATOM 1586 C CA . ALA A 1 202 ? -14.203 4.047 11.716 1.00 98.44 202 ALA A CA 1
ATOM 1587 C C . ALA A 1 202 ? -14.974 2.884 11.077 1.00 98.44 202 ALA A C 1
ATOM 1589 O O . ALA A 1 202 ? -14.542 2.342 10.064 1.00 98.44 202 ALA A O 1
ATOM 1590 N N . ILE A 1 203 ? -16.142 2.539 11.626 1.00 98.62 203 ILE A N 1
ATOM 1591 C CA . ILE A 1 203 ? -16.985 1.446 11.130 1.00 98.62 203 ILE A CA 1
ATOM 1592 C C . ILE A 1 203 ? -17.442 1.703 9.690 1.00 98.62 203 ILE A C 1
ATOM 1594 O O . ILE A 1 203 ? -17.408 0.783 8.875 1.00 98.62 203 ILE A O 1
ATOM 1598 N N . GLU A 1 204 ? -17.863 2.922 9.353 1.00 98.19 204 GLU A N 1
ATOM 1599 C CA . GLU A 1 204 ? -18.271 3.276 7.987 1.00 98.19 204 GLU A CA 1
ATOM 1600 C C . GLU A 1 204 ? -17.134 3.037 6.980 1.00 98.19 204 GLU A C 1
ATOM 1602 O O . GLU A 1 204 ? -17.291 2.275 6.022 1.00 98.19 204 GLU A O 1
ATOM 1607 N N . ILE A 1 205 ? -15.962 3.618 7.243 1.00 97.50 205 ILE A N 1
ATOM 1608 C CA . ILE A 1 205 ? -14.799 3.545 6.348 1.00 97.50 205 ILE A CA 1
ATOM 1609 C C . ILE A 1 205 ? -14.262 2.116 6.244 1.00 97.50 205 ILE A C 1
ATOM 1611 O O . ILE A 1 205 ? -13.882 1.666 5.162 1.00 97.50 205 ILE A O 1
ATOM 1615 N N . LEU A 1 206 ? -14.239 1.375 7.351 1.00 97.94 206 LEU A N 1
ATOM 1616 C CA . LEU A 1 206 ? -13.760 -0.003 7.356 1.00 97.94 206 LEU A CA 1
ATOM 1617 C C . LEU A 1 206 ? -14.722 -0.959 6.640 1.00 97.94 206 LEU A C 1
ATOM 1619 O O . LEU A 1 206 ? -14.267 -1.914 6.013 1.00 97.94 206 LEU A O 1
ATOM 1623 N N . ASN A 1 207 ? -16.034 -0.708 6.675 1.00 96.81 207 ASN A N 1
ATOM 1624 C CA . ASN A 1 207 ? -16.983 -1.474 5.865 1.00 96.81 207 ASN A CA 1
ATOM 1625 C C . ASN A 1 207 ? -16.755 -1.236 4.367 1.00 96.81 207 ASN A C 1
ATOM 1627 O O . ASN A 1 207 ? -16.741 -2.193 3.595 1.00 96.81 207 ASN A O 1
ATOM 1631 N N . ASP A 1 208 ? -16.505 0.009 3.957 1.00 93.50 208 ASP A N 1
ATOM 1632 C CA . ASP A 1 208 ? -16.139 0.333 2.573 1.00 93.50 208 ASP A CA 1
ATOM 1633 C C . ASP A 1 208 ? -14.809 -0.338 2.162 1.00 93.50 208 ASP A C 1
ATOM 1635 O O . ASP A 1 208 ? -14.710 -0.961 1.102 1.00 93.50 208 ASP A O 1
ATOM 1639 N N . ALA A 1 209 ? -13.804 -0.339 3.045 1.00 91.38 209 ALA A N 1
ATOM 1640 C CA . ALA A 1 209 ? -12.558 -1.082 2.833 1.00 91.38 209 ALA A CA 1
ATOM 1641 C C . ALA A 1 209 ? -12.789 -2.599 2.670 1.00 91.38 209 ALA A C 1
ATOM 1643 O O . ALA A 1 209 ? -12.178 -3.227 1.802 1.00 91.38 209 ALA A O 1
ATOM 1644 N N . ALA A 1 210 ? -13.695 -3.186 3.459 1.00 89.75 210 ALA A N 1
ATOM 1645 C CA . ALA A 1 210 ? -14.023 -4.610 3.403 1.00 89.75 210 ALA A CA 1
ATOM 1646 C C . ALA A 1 210 ? -14.793 -4.991 2.127 1.00 89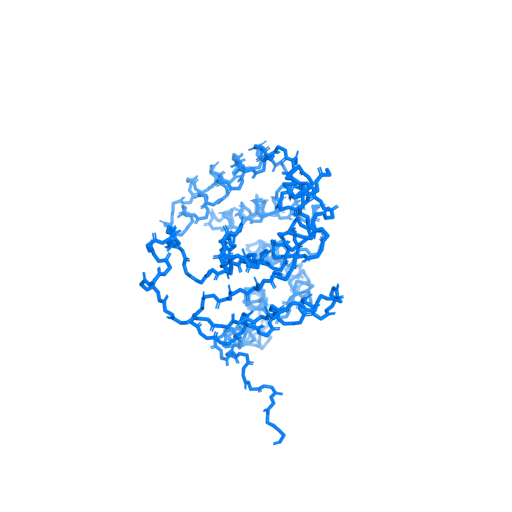.75 210 ALA A C 1
ATOM 1648 O O . ALA A 1 210 ? -14.638 -6.107 1.629 1.00 89.75 210 ALA A O 1
ATOM 1649 N N . ILE A 1 211 ? -15.595 -4.076 1.573 1.00 88.19 211 ILE A N 1
ATOM 1650 C CA . ILE A 1 211 ? -16.230 -4.243 0.258 1.00 88.19 211 ILE A CA 1
ATOM 1651 C C . ILE A 1 211 ? -15.162 -4.219 -0.843 1.00 88.19 211 ILE A C 1
ATOM 1653 O O . ILE A 1 211 ? -15.188 -5.065 -1.737 1.00 88.19 211 ILE A O 1
ATOM 1657 N N . ALA A 1 212 ? -14.206 -3.287 -0.764 1.00 80.56 212 ALA A N 1
ATOM 1658 C CA . ALA A 1 212 ? -13.126 -3.158 -1.741 1.00 80.56 212 ALA A CA 1
ATOM 1659 C C . ALA A 1 212 ? -12.172 -4.369 -1.738 1.00 80.56 212 ALA A C 1
ATOM 1661 O O . ALA A 1 212 ? -11.749 -4.822 -2.802 1.00 80.56 212 ALA A O 1
ATOM 1662 N N . ASN A 1 213 ? -11.856 -4.923 -0.562 1.00 83.88 213 ASN A N 1
ATOM 1663 C CA . ASN A 1 213 ? -11.095 -6.164 -0.435 1.00 83.88 213 ASN A CA 1
ATOM 1664 C C . ASN A 1 213 ? -11.668 -7.090 0.659 1.00 83.88 213 ASN A C 1
ATOM 1666 O O . ASN A 1 213 ? -11.256 -7.014 1.820 1.00 83.88 213 ASN A O 1
ATOM 1670 N N . PRO A 1 214 ? -12.511 -8.069 0.281 1.00 83.94 214 PRO A N 1
ATOM 1671 C CA . PRO A 1 214 ? -13.102 -9.032 1.217 1.00 83.94 214 PRO A CA 1
ATOM 1672 C C . PRO A 1 214 ? -12.121 -10.031 1.857 1.00 83.94 214 PRO A C 1
ATOM 1674 O O . PRO A 1 214 ? -12.537 -10.895 2.634 1.00 83.94 214 PRO A O 1
ATOM 1677 N N . TYR A 1 215 ? -10.833 -9.982 1.504 1.00 81.44 215 TYR A N 1
ATOM 1678 C CA . TYR A 1 215 ? -9.782 -10.852 2.046 1.00 81.44 215 TYR A CA 1
ATOM 1679 C C . TYR A 1 215 ? -8.791 -10.103 2.948 1.00 81.44 215 TYR A C 1
ATOM 1681 O O . TYR A 1 215 ? -7.861 -10.724 3.469 1.00 81.44 215 TYR A O 1
ATOM 1689 N N . ALA A 1 216 ? -8.975 -8.795 3.148 1.00 81.19 216 ALA A N 1
ATOM 1690 C CA . ALA A 1 216 ? -8.109 -7.983 3.992 1.00 81.19 216 ALA A CA 1
ATOM 1691 C C . ALA A 1 216 ? -8.338 -8.308 5.477 1.00 81.19 216 ALA A C 1
ATOM 1693 O O . ALA A 1 216 ? -9.307 -7.867 6.093 1.00 81.19 216 ALA A O 1
ATOM 1694 N N . GLN A 1 217 ? -7.437 -9.105 6.063 1.00 89.62 217 GLN A N 1
ATOM 1695 C CA . GLN A 1 217 ? -7.585 -9.576 7.446 1.00 89.62 217 GLN A CA 1
ATOM 1696 C C . GLN A 1 217 ? -7.582 -8.414 8.445 1.00 89.62 217 GLN A C 1
ATOM 1698 O O . GLN A 1 217 ? -8.396 -8.390 9.367 1.00 89.62 217 GLN A O 1
ATOM 1703 N N . MET A 1 218 ? -6.697 -7.435 8.221 1.00 90.12 218 MET A N 1
ATOM 1704 C CA . MET A 1 218 ? -6.557 -6.260 9.082 1.00 90.12 218 MET A CA 1
ATOM 1705 C C . MET A 1 218 ? -7.842 -5.427 9.132 1.00 90.12 218 MET A C 1
ATOM 1707 O O . MET A 1 218 ? -8.227 -4.961 10.196 1.00 90.12 218 MET A O 1
ATOM 1711 N N . THR A 1 219 ? -8.563 -5.300 8.017 1.00 94.69 219 THR A N 1
ATOM 1712 C CA . THR A 1 219 ? -9.824 -4.549 7.969 1.00 94.69 219 THR A CA 1
ATOM 1713 C C . THR A 1 219 ? -10.876 -5.143 8.902 1.00 94.69 219 THR A C 1
ATOM 1715 O O . THR A 1 219 ? -11.514 -4.419 9.662 1.00 94.69 219 THR A O 1
ATOM 1718 N N . TYR A 1 220 ? -11.035 -6.470 8.896 1.00 97.00 220 TYR A N 1
ATOM 1719 C CA . TYR A 1 220 ? -11.967 -7.146 9.802 1.00 97.00 220 TYR A CA 1
ATOM 1720 C C . TYR A 1 220 ? -11.504 -7.105 11.260 1.00 97.00 220 TYR A C 1
ATOM 1722 O O . TYR A 1 220 ? -12.336 -7.025 12.161 1.00 97.00 220 TYR A O 1
ATOM 1730 N N . TYR A 1 221 ? -10.192 -7.127 11.500 1.00 96.81 221 TYR A N 1
ATOM 1731 C CA . TYR A 1 221 ? -9.641 -6.936 12.839 1.00 96.81 221 TYR A CA 1
ATOM 1732 C C . TYR A 1 221 ? -9.978 -5.542 13.391 1.00 96.81 221 TYR A C 1
ATOM 1734 O O . TYR A 1 221 ? -10.532 -5.441 14.484 1.00 96.81 221 TYR A O 1
ATOM 1742 N N . GLU A 1 222 ? -9.748 -4.480 12.614 1.00 97.88 222 GLU A N 1
ATOM 1743 C CA . GLU A 1 222 ? -10.085 -3.112 13.027 1.00 97.88 222 GLU A CA 1
ATOM 1744 C C . GLU A 1 222 ? -11.601 -2.909 13.190 1.00 97.88 222 GLU A C 1
ATOM 1746 O O . GLU A 1 222 ? -12.027 -2.224 14.117 1.00 97.88 222 GLU A O 1
ATOM 1751 N N . LEU A 1 223 ? -12.442 -3.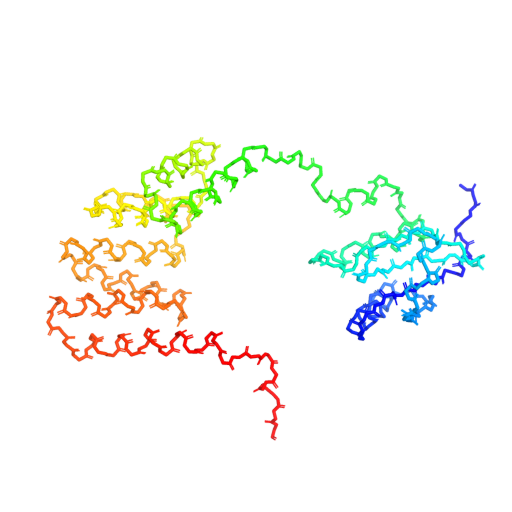562 12.371 1.00 98.12 223 LEU A N 1
ATOM 1752 C CA . LEU A 1 223 ? -13.899 -3.577 12.584 1.00 98.12 223 LEU A CA 1
ATOM 1753 C C . LEU A 1 223 ? -14.267 -4.228 13.920 1.00 98.12 223 LEU A C 1
ATOM 1755 O O . LEU A 1 223 ?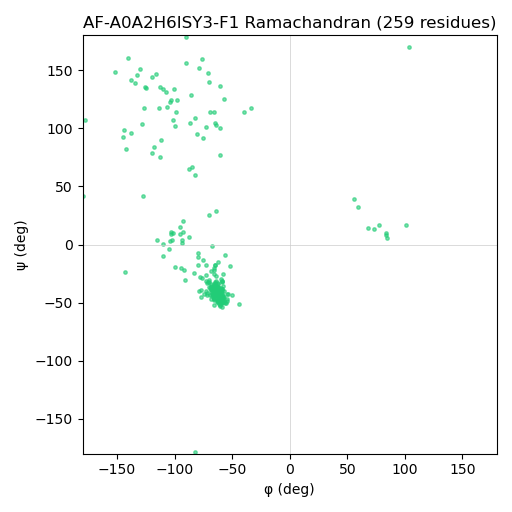 -15.115 -3.710 14.647 1.00 98.12 223 LEU A O 1
ATOM 1759 N N . GLY A 1 224 ? -13.635 -5.357 14.249 1.00 98.00 224 GLY A N 1
ATOM 1760 C CA . GLY A 1 224 ? -13.829 -6.043 15.525 1.00 98.00 224 GLY A CA 1
ATOM 1761 C C . GLY A 1 224 ? -13.494 -5.142 16.709 1.00 98.00 224 GLY A C 1
ATOM 1762 O O . GLY A 1 224 ? -14.307 -5.022 17.630 1.00 98.00 224 GLY A O 1
ATOM 1763 N N . LYS A 1 225 ? -12.360 -4.440 16.627 1.00 98.25 225 LYS A N 1
ATOM 1764 C CA . LYS A 1 225 ? -11.902 -3.474 17.633 1.00 98.25 225 LYS A CA 1
ATOM 1765 C C . LYS A 1 225 ? -12.838 -2.274 17.749 1.00 98.25 225 LYS A C 1
ATOM 1767 O O . LYS A 1 225 ? -13.187 -1.873 18.858 1.00 98.25 225 LYS A O 1
ATOM 1772 N N . ALA A 1 226 ? -13.308 -1.735 16.626 1.00 98.44 226 ALA A N 1
ATOM 1773 C CA . ALA A 1 226 ? -14.256 -0.627 16.616 1.00 98.44 226 ALA A CA 1
ATOM 1774 C C . ALA A 1 226 ? -15.586 -1.001 17.295 1.00 98.44 226 ALA A C 1
ATOM 1776 O O . ALA A 1 226 ? -16.069 -0.265 18.157 1.00 98.44 226 ALA A O 1
ATOM 1777 N N . TYR A 1 227 ? -16.162 -2.163 16.960 1.00 98.56 227 TYR A N 1
ATOM 1778 C CA . TYR A 1 227 ? -17.393 -2.647 17.595 1.00 98.56 227 TYR A CA 1
ATOM 1779 C C . TYR A 1 227 ? -17.202 -2.983 19.077 1.00 98.56 227 TYR A C 1
ATOM 1781 O O . TYR A 1 227 ? -18.108 -2.738 19.873 1.00 98.56 227 TYR A O 1
ATOM 1789 N N . GLU A 1 228 ? -16.035 -3.507 19.460 1.00 98.06 228 GLU A N 1
ATOM 1790 C CA . GLU A 1 228 ? -15.697 -3.797 20.856 1.00 98.06 228 GLU A CA 1
ATOM 1791 C C . GLU A 1 228 ? -15.716 -2.525 21.704 1.00 98.06 228 GLU A C 1
ATOM 1793 O O . GLU A 1 228 ? -16.429 -2.464 22.708 1.00 98.06 228 GLU A O 1
ATOM 1798 N N . LEU A 1 229 ? -15.000 -1.489 21.256 1.00 97.88 229 LEU A N 1
ATOM 1799 C CA . LEU A 1 229 ? -14.935 -0.193 21.935 1.00 97.88 229 LEU A CA 1
ATOM 1800 C C . LEU A 1 229 ? -16.298 0.509 21.980 1.00 97.88 229 LEU A C 1
ATOM 1802 O O . LEU A 1 229 ? -16.567 1.270 22.907 1.00 97.88 229 LEU A O 1
ATOM 1806 N N . LYS A 1 230 ? -17.182 0.220 21.018 1.00 97.44 230 LYS A N 1
ATOM 1807 C CA . LYS A 1 230 ? -18.558 0.736 20.989 1.00 97.44 230 LYS A CA 1
ATOM 1808 C C . LYS A 1 230 ? -19.502 -0.033 21.927 1.00 97.44 230 LYS A C 1
ATOM 1810 O O . LYS A 1 230 ? -20.627 0.398 22.162 1.00 97.44 230 LYS A O 1
ATOM 1815 N N . GLY A 1 231 ? -19.063 -1.172 22.466 1.00 97.00 231 GLY A N 1
ATOM 1816 C CA . GLY A 1 231 ? -19.863 -2.055 23.317 1.00 97.00 231 GLY A CA 1
ATOM 1817 C C . GLY A 1 231 ? -20.742 -3.053 22.552 1.00 97.00 231 GLY A C 1
ATOM 1818 O O . GLY A 1 231 ? -21.490 -3.811 23.171 1.00 97.00 231 GLY A O 1
ATOM 1819 N N . GLU A 1 232 ? -20.637 -3.117 21.223 1.00 97.69 232 GLU A N 1
ATOM 1820 C CA . GLU A 1 232 ? -21.393 -4.035 20.361 1.00 97.69 232 GLU A CA 1
ATOM 1821 C C . GLU A 1 232 ? -20.694 -5.409 20.275 1.00 97.69 232 GLU A C 1
ATOM 1823 O O . GLU A 1 232 ? -20.183 -5.822 19.230 1.00 97.69 232 GLU A O 1
ATOM 1828 N N . LYS A 1 233 ? -20.662 -6.131 21.405 1.00 96.00 233 LYS A N 1
ATOM 1829 C CA . LYS A 1 233 ? -19.873 -7.367 21.585 1.00 96.00 233 LYS A CA 1
ATOM 1830 C C . LYS A 1 233 ? -20.143 -8.451 20.538 1.00 96.00 233 LYS A C 1
ATOM 1832 O O . LYS A 1 233 ? -19.195 -9.056 20.044 1.00 96.00 233 LYS A O 1
ATOM 1837 N N . ASP A 1 234 ? -21.403 -8.680 20.173 1.00 97.44 234 ASP A N 1
ATOM 1838 C CA . ASP A 1 234 ? -21.756 -9.737 19.216 1.00 97.44 234 ASP A CA 1
ATOM 1839 C C . ASP A 1 234 ? -21.167 -9.467 17.825 1.00 97.44 234 ASP A C 1
ATOM 1841 O O . ASP A 1 234 ? -20.576 -10.359 17.211 1.00 97.44 234 ASP A O 1
ATOM 1845 N N . LYS A 1 235 ? -21.245 -8.213 17.358 1.00 97.31 235 LYS A N 1
ATOM 1846 C CA . LYS A 1 235 ? -20.653 -7.806 16.076 1.00 97.31 235 LYS A CA 1
ATOM 1847 C C . LYS A 1 235 ? -19.133 -7.835 16.126 1.00 97.31 235 LYS A C 1
ATOM 1849 O O . LYS A 1 235 ? -18.504 -8.265 15.165 1.00 97.31 235 LYS A O 1
ATOM 1854 N N . SER A 1 236 ? -18.542 -7.428 17.248 1.00 97.62 236 SER A N 1
ATOM 1855 C CA . SER A 1 236 ? -17.095 -7.516 17.452 1.00 97.62 236 SER A CA 1
ATOM 1856 C C . SER A 1 236 ? -16.587 -8.953 17.281 1.00 97.62 236 SER A C 1
ATOM 1858 O O . SER A 1 236 ? -15.698 -9.205 16.464 1.00 97.62 236 SER A O 1
ATOM 1860 N N . ILE A 1 237 ? -17.224 -9.917 17.959 1.00 97.69 237 ILE A N 1
ATOM 1861 C CA . ILE A 1 237 ? -16.893 -11.345 17.846 1.00 97.69 237 ILE A CA 1
ATOM 1862 C C . ILE A 1 237 ? -17.040 -11.833 16.401 1.00 97.69 237 ILE A C 1
ATOM 1864 O O . ILE A 1 237 ? -16.189 -12.581 15.916 1.00 97.69 237 ILE A O 1
ATOM 1868 N N . GLU A 1 238 ? -18.104 -11.430 15.702 1.00 97.31 238 GLU A N 1
ATOM 1869 C CA . GLU A 1 238 ? -18.305 -11.784 14.295 1.00 97.31 238 GLU A CA 1
ATOM 1870 C C . GLU A 1 238 ? -17.150 -11.287 13.411 1.00 97.31 238 GLU A C 1
ATOM 1872 O O . GLU A 1 238 ? -16.610 -12.053 12.609 1.00 97.31 238 GLU A O 1
ATOM 1877 N N . MET A 1 239 ? -16.734 -10.029 13.567 1.00 97.56 239 MET A N 1
ATOM 1878 C CA . MET A 1 239 ? -15.667 -9.441 12.755 1.00 97.56 239 MET A CA 1
ATOM 1879 C C . MET A 1 239 ? -14.300 -10.059 13.060 1.00 97.56 239 MET A C 1
ATOM 1881 O O . MET A 1 239 ? -13.568 -10.398 12.130 1.00 97.56 239 MET A O 1
ATOM 1885 N N . TYR A 1 240 ? -13.977 -10.321 14.328 1.00 96.75 240 TYR A N 1
ATOM 1886 C CA . TYR A 1 240 ? -12.742 -11.029 14.678 1.00 96.75 240 TYR A CA 1
ATOM 1887 C C . TYR A 1 240 ? -12.706 -12.458 14.122 1.00 96.75 240 TYR A C 1
ATOM 1889 O O . TYR A 1 240 ? -11.670 -12.894 13.616 1.00 96.75 240 TYR A O 1
ATOM 1897 N N . LYS A 1 241 ? -13.834 -13.183 14.134 1.00 95.25 241 LYS A N 1
ATOM 1898 C CA . LYS A 1 241 ? -13.930 -14.500 13.479 1.00 95.25 241 LYS A CA 1
ATOM 1899 C C . LYS A 1 241 ? -13.655 -14.398 11.981 1.00 95.25 241 LYS A C 1
ATOM 1901 O O . LYS A 1 241 ? -12.841 -15.165 11.470 1.00 95.25 241 LYS A O 1
ATOM 1906 N N . LYS A 1 242 ? -14.250 -13.414 11.296 1.00 93.31 242 LYS A N 1
ATOM 1907 C CA . LYS A 1 242 ? -13.966 -13.155 9.876 1.00 93.31 242 LYS A CA 1
ATOM 1908 C C . LYS A 1 242 ? -12.485 -12.869 9.648 1.00 93.31 242 LYS A C 1
ATOM 1910 O O . LYS A 1 242 ? -11.906 -13.454 8.737 1.00 93.31 242 LYS A O 1
ATOM 1915 N N . ALA A 1 243 ? -11.851 -12.042 10.483 1.00 92.12 243 ALA A N 1
ATOM 1916 C CA . ALA A 1 243 ? -10.420 -11.757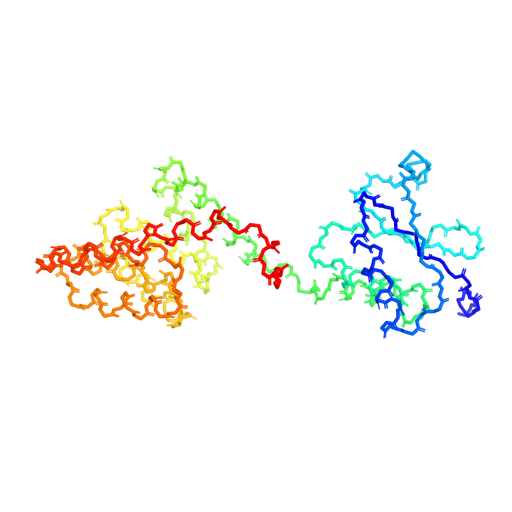 10.377 1.00 92.12 243 ALA A CA 1
ATOM 1917 C C . ALA A 1 243 ? -9.588 -13.052 10.381 1.00 92.12 243 ALA A C 1
ATOM 1919 O O . ALA A 1 243 ? -8.760 -13.247 9.492 1.00 92.12 243 ALA A O 1
ATOM 1920 N N . ILE A 1 244 ? -9.878 -13.976 11.305 1.00 90.00 244 ILE A N 1
ATOM 1921 C CA . ILE A 1 244 ? -9.204 -15.281 11.411 1.00 90.00 244 ILE A CA 1
ATOM 1922 C C . ILE A 1 244 ? -9.498 -16.178 10.201 1.00 90.00 244 ILE A C 1
ATOM 1924 O O . ILE A 1 244 ? -8.578 -16.754 9.620 1.00 90.00 244 ILE A O 1
ATOM 1928 N N . GLU A 1 245 ? -10.752 -16.282 9.761 1.00 88.38 245 GLU A N 1
ATOM 1929 C CA . GLU A 1 245 ? -11.117 -17.075 8.578 1.00 88.38 245 GLU A CA 1
ATOM 1930 C C . GLU A 1 245 ? -10.356 -16.618 7.323 1.00 88.38 245 GLU A C 1
ATOM 1932 O O . GLU A 1 245 ? -9.879 -17.440 6.531 1.00 88.38 245 GLU A O 1
ATOM 1937 N N . LYS A 1 246 ? -10.177 -15.301 7.153 1.00 80.31 246 LYS A N 1
ATOM 1938 C CA . LYS A 1 246 ? -9.422 -14.735 6.026 1.00 80.31 246 LYS A CA 1
ATOM 1939 C C . LYS A 1 246 ? -7.906 -14.951 6.134 1.00 80.31 246 LYS A C 1
ATOM 1941 O O . LYS A 1 246 ? -7.226 -14.873 5.109 1.00 80.31 246 LYS A O 1
ATOM 1946 N N . ILE A 1 247 ? -7.362 -15.266 7.314 1.00 69.62 247 ILE A N 1
ATOM 1947 C CA . ILE A 1 247 ? -5.970 -15.742 7.463 1.00 69.62 247 ILE A CA 1
ATOM 1948 C C . ILE A 1 247 ? -5.841 -17.139 6.843 1.00 69.62 247 ILE A C 1
ATOM 1950 O O . ILE A 1 247 ? -4.939 -17.397 6.043 1.00 69.62 247 ILE A O 1
ATOM 1954 N N . ILE A 1 248 ? -6.782 -18.028 7.166 1.00 57.88 248 ILE A N 1
ATOM 1955 C CA . ILE A 1 248 ? -6.747 -19.450 6.798 1.00 57.88 248 ILE A CA 1
ATOM 1956 C C . ILE A 1 248 ? -6.940 -19.644 5.286 1.00 57.88 248 ILE A C 1
ATOM 1958 O O . ILE A 1 248 ? -6.251 -20.456 4.664 1.00 57.88 248 ILE A O 1
ATOM 1962 N N . HIS A 1 249 ? -7.795 -18.838 4.653 1.00 54.34 249 HIS A N 1
ATOM 1963 C CA . HIS A 1 249 ? -8.032 -18.920 3.208 1.00 54.34 249 HIS A CA 1
ATOM 1964 C C . HIS A 1 249 ? -6.789 -18.565 2.352 1.00 54.34 249 HIS A C 1
ATOM 1966 O O . HIS A 1 249 ? -6.730 -18.937 1.180 1.00 54.34 249 HIS A O 1
ATOM 1972 N N . LYS A 1 250 ? -5.770 -17.896 2.925 1.00 47.81 250 LYS A N 1
ATOM 1973 C CA . LYS A 1 250 ? -4.469 -17.634 2.274 1.00 47.81 250 LYS A CA 1
ATOM 1974 C C . LYS A 1 250 ? -3.491 -18.813 2.394 1.00 47.81 250 LYS A C 1
ATOM 1976 O O . LYS A 1 250 ? -2.609 -18.946 1.552 1.00 47.81 250 LYS A O 1
ATOM 1981 N N . GLN A 1 251 ? -3.637 -19.669 3.410 1.00 41.72 251 GLN A N 1
ATOM 1982 C CA . GLN A 1 251 ? -2.754 -20.822 3.644 1.00 41.72 251 GLN A CA 1
ATOM 1983 C C . GLN A 1 251 ? -3.240 -22.128 2.988 1.00 41.72 251 GLN A C 1
ATOM 1985 O O . GLN A 1 251 ? -2.416 -23.005 2.744 1.00 41.72 251 GLN A O 1
ATOM 1990 N N . ILE A 1 252 ? -4.537 -22.275 2.675 1.00 44.19 252 ILE A N 1
ATOM 1991 C CA . ILE A 1 252 ? -5.133 -23.579 2.296 1.00 44.19 252 ILE A CA 1
ATOM 1992 C C . ILE A 1 252 ? -5.404 -23.760 0.784 1.00 44.19 252 ILE A C 1
ATOM 1994 O O . ILE A 1 252 ? -5.848 -24.823 0.365 1.00 44.19 252 ILE A O 1
ATOM 1998 N N . LEU A 1 253 ? -5.056 -22.810 -0.091 1.00 34.59 253 LEU A N 1
ATOM 1999 C CA . LEU A 1 253 ? -5.177 -23.023 -1.545 1.00 34.59 253 LEU A CA 1
ATOM 2000 C C . LEU A 1 253 ? -3.818 -23.098 -2.261 1.00 34.59 253 LEU A C 1
ATOM 2002 O O . LEU A 1 253 ? -3.353 -22.098 -2.808 1.00 34.59 253 LEU A O 1
ATOM 2006 N N . PRO A 1 254 ? -3.218 -24.297 -2.399 1.00 35.22 254 PRO A N 1
ATOM 2007 C CA . PRO A 1 254 ? -2.647 -24.665 -3.682 1.00 35.22 254 PRO A CA 1
ATOM 2008 C C . PRO A 1 254 ? -3.779 -24.667 -4.720 1.00 35.22 254 PRO A C 1
ATOM 2010 O O . PRO A 1 254 ? -4.881 -25.157 -4.477 1.00 35.22 254 PRO A O 1
ATOM 2013 N N . SER A 1 255 ? -3.503 -24.113 -5.892 1.00 43.94 255 SER A N 1
ATOM 2014 C CA . SER A 1 255 ? -4.391 -23.937 -7.046 1.00 43.94 255 SER A CA 1
ATOM 2015 C C . SER A 1 255 ? -4.897 -25.242 -7.702 1.00 43.94 255 SER A C 1
ATOM 2017 O O . SER A 1 255 ? -5.193 -25.260 -8.895 1.00 43.94 255 SER A O 1
ATOM 2019 N N . SER A 1 256 ? -5.025 -26.343 -6.959 1.00 38.75 256 SER A N 1
ATOM 2020 C CA . SER A 1 256 ? -5.275 -27.684 -7.499 1.00 38.75 256 SER A CA 1
ATOM 2021 C C . SER A 1 256 ? -6.610 -28.340 -7.122 1.00 38.75 256 SER A C 1
ATOM 2023 O O . SER A 1 256 ? -6.839 -29.460 -7.564 1.00 38.75 256 SER A O 1
ATOM 2025 N N . ILE A 1 257 ? -7.539 -27.691 -6.404 1.00 43.03 257 ILE A N 1
ATOM 2026 C CA . ILE A 1 257 ? -8.822 -28.341 -6.030 1.00 43.03 257 ILE A CA 1
ATOM 2027 C C . ILE A 1 257 ? -10.063 -27.518 -6.421 1.00 43.03 257 ILE A C 1
ATOM 2029 O O . ILE A 1 257 ? -11.037 -27.438 -5.685 1.00 43.03 257 ILE A O 1
ATOM 2033 N N . SER A 1 258 ? -10.068 -26.924 -7.621 1.00 38.66 258 SER A N 1
ATOM 2034 C CA . SER A 1 258 ? -11.312 -26.432 -8.257 1.00 38.66 258 SER A CA 1
ATOM 2035 C C . SER A 1 258 ? -11.832 -27.354 -9.371 1.00 38.66 258 SER A C 1
ATOM 2037 O O . SER A 1 258 ? -12.773 -27.002 -10.086 1.00 38.66 258 SER A O 1
ATOM 2039 N N . LYS A 1 259 ? -11.258 -28.552 -9.528 1.00 43.09 259 LYS A N 1
ATOM 2040 C CA . LYS A 1 259 ? -11.779 -29.578 -10.439 1.00 43.09 259 LYS A CA 1
ATOM 2041 C C . LYS A 1 259 ? -11.633 -30.980 -9.852 1.00 43.09 259 LYS A C 1
ATOM 2043 O O . LYS A 1 259 ? -10.743 -31.718 -10.248 1.00 43.09 259 LYS A O 1
ATOM 2048 N N . CYS A 1 260 ? -12.570 -31.360 -8.996 1.00 32.03 260 CYS A N 1
ATOM 2049 C CA . CYS A 1 260 ? -13.141 -32.700 -9.068 1.00 32.03 260 CYS A CA 1
ATOM 2050 C C . CYS A 1 260 ? -14.658 -32.526 -9.138 1.00 32.03 260 CYS A C 1
ATOM 2052 O O . CYS A 1 260 ? -15.250 -31.894 -8.265 1.00 32.03 260 CYS A O 1
ATOM 2054 N N . LYS A 1 261 ? -15.223 -32.984 -10.258 1.00 37.47 261 LYS A N 1
ATOM 2055 C CA . LYS A 1 261 ? -16.652 -33.260 -10.411 1.00 37.47 261 LYS A CA 1
ATOM 2056 C C . LYS A 1 261 ? -17.033 -34.458 -9.551 1.00 37.47 261 LYS A C 1
ATOM 2058 O O . LYS A 1 261 ? -16.138 -35.310 -9.355 1.00 37.47 261 LYS A O 1
#

Solvent-accessible surface area (backbone atoms only — not comparable to full-atom values): 14028 Å² total; per-residue (Å²): 142,88,90,46,93,86,63,60,39,34,39,39,38,36,46,90,72,63,73,65,55,55,51,53,52,50,52,31,56,78,66,74,48,87,56,58,77,44,82,44,77,67,66,69,73,44,39,80,74,71,52,85,64,82,39,26,35,33,38,26,42,71,86,71,46,77,77,46,81,41,70,60,78,54,99,52,35,70,58,46,52,52,35,55,50,37,39,69,63,62,79,36,54,72,67,56,33,48,43,60,71,34,80,53,85,57,69,75,52,62,43,61,55,48,19,50,52,27,34,54,50,11,52,54,25,47,79,66,70,38,53,71,62,13,51,55,27,20,50,53,13,34,73,56,32,76,84,45,46,71,36,32,38,51,48,16,50,52,26,49,76,67,76,34,37,69,63,12,40,56,28,16,50,53,21,32,75,74,38,81,74,42,34,68,28,32,30,50,36,15,45,25,27,40,76,72,65,42,33,71,62,14,46,54,39,20,50,55,18,36,70,70,35,81,60,49,33,65,32,28,39,47,42,12,53,29,28,44,79,71,65,41,52,71,61,10,53,53,26,40,51,49,17,53,53,37,52,50,66,73,73,73,62,72,96,74,79,90,74,79,132